Protein 4I4K (pdb70)

Organism: Streptomyces globisporus (NC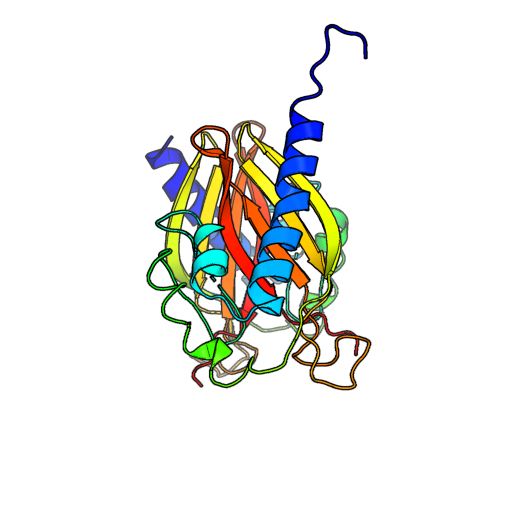BI:txid1908)

InterPro domains:
  IPR011944 Steroid delta5-4-isomerase [TIGR02246] (16-138)
  IPR027843 Domain of unknown f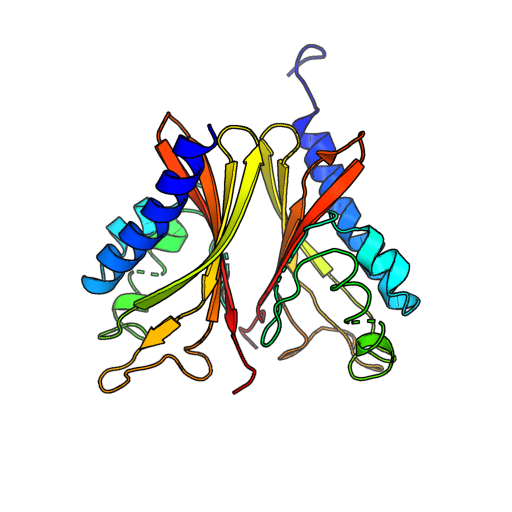unction DUF4440 [PF14534] (19-129)
  IPR032710 NTF2-like domain superfamily [SSF54427] (12-137)

Radius of gyration: 18.42 Å; Cα contacts (8 Å, |Δi|>4): 586; chains: 2; bounding box: 57×50×39 Å

Foldseek 3Di:
DDPPDDPVFVVVQVQLQCLVVQCQVCLVVVPLLSNLVLADQQAWEEVVDIFGGSVRSSVCSVCCVPVQPQKGWDKDWDDKDDPDVFWIKTKIWAFIDHPPDDGQDDSRTWIKMFIWGDDPNHIGGRYIYIDHPDPD/DVVVQVVQVVVLVVQCQVCLVVLHLLSNLVLADQQAWEEVVDIAGGSVRSSVVSVCCVPVSPQKGWDKDWDDKDDPDVFKIKTKIWFFIDHPPDDGQDDSRTWIKIFIWGQDPNHIGTRYIYIDHPDPD

CATH classification: 3.10.450.50

Sequence (265 aa):
STDSITSAPDAALAAVAALPARIVAAWADHHDADRFADVFAEDGTILPGLFRKGREENIRRTTHAAAFAGPYKGTRRVIGSPIDARLLGDGIALLITEGGIILAPGETEASGDGAVRASWLAVVEQDGQWRLAAYQNSPRRGNDAPDAALAAVAALPARIVAAWADHDADRFADVFAEDGTILPGLFRKGRENIRTHAAAFAGPYKGTRRVIGSPIDARLLGDGIALLITEGGILAPGETEASGDGAVRASWLAVEQDGQWRLAAYQNSPRGND

Structure (mmCIF, N/CA/C/O backbone):
data_4I4K
#
_entry.id   4I4K
#
_cell.length_a   72.715
_cell.length_b   86.901
_cell.length_c   55.265
_cell.angle_alpha   90.00
_cell.angle_beta   121.58
_cell.angle_gamma   90.00
#
_symmetry.space_group_name_H-M   'C 1 2 1'
#
loop_
_entity.id
_entity.type
_entity.pdbx_description
1 polymer 'uncharacterized protein SgcJ'
2 non-polymer 'CITRIC ACID'
3 non-polymer 'TETRAETHYLENE GLYCOL'
4 non-polymer GLYCEROL
5 non-polymer 'PHOSPHATE ION'
6 non-polymer 'PENTAETHYLENE GLYCOL'
7 water water
#
loop_
_atom_site.group_PDB
_atom_site.id
_atom_site.type_symbol
_atom_site.label_atom_id
_atom_site.label_alt_id
_atom_site.label_comp_id
_atom_site.label_asym_id
_atom_site.label_entity_id
_atom_site.label_seq_id
_atom_site.pdbx_PDB_ins_code
_atom_site.Cartn_x
_atom_site.Cartn_y
_atom_site.Cartn_z
_atom_site.occupancy
_atom_site.B_iso_or_equiv
_atom_site.auth_seq_id
_atom_site.auth_comp_id
_atom_site.auth_asym_id
_atom_site.auth_atom_id
_atom_site.pdbx_PDB_model_num
ATOM 1 N N . SER A 1 6 ? -12.685 82.502 13.193 1.00 51.78 3 SER A N 1
ATOM 2 C CA . SER A 1 6 ? -12.343 81.331 12.392 1.00 53.50 3 SER A CA 1
ATOM 3 C C . SER A 1 6 ? -13.456 80.287 12.370 1.00 56.27 3 SER A C 1
ATOM 4 O O . SER A 1 6 ? -14.045 79.962 13.397 1.00 70.06 3 SER A O 1
ATOM 7 N N . THR A 1 7 ? -13.742 79.771 11.184 1.00 48.15 4 THR A N 1
ATOM 8 C CA . THR A 1 7 ? -14.673 78.674 11.024 1.00 51.70 4 THR A CA 1
ATOM 9 C C . THR A 1 7 ? -14.066 77.704 10.031 1.00 37.52 4 THR A C 1
ATOM 10 O O . THR A 1 7 ? -12.890 77.826 9.674 1.00 32.98 4 THR A O 1
ATOM 14 N N . ASP A 1 8 ? -14.860 76.743 9.571 1.00 45.93 5 ASP A N 1
ATOM 15 C CA . ASP A 1 8 ? -14.354 75.799 8.584 1.00 55.34 5 ASP A CA 1
ATOM 16 C C . ASP A 1 8 ? -14.113 76.464 7.230 1.00 51.84 5 ASP A C 1
ATOM 17 O O . ASP A 1 8 ? -13.437 75.897 6.365 1.00 56.43 5 ASP A O 1
ATOM 22 N N . SER A 1 9 ? -14.634 77.675 7.050 1.00 36.76 6 SER A N 1
ATOM 23 C CA . SER A 1 9 ? -14.363 78.431 5.817 1.00 38.78 6 SER A CA 1
ATOM 24 C C . SER A 1 9 ? -13.068 79.257 5.811 1.00 40.47 6 SER A C 1
ATOM 25 O O . SER A 1 9 ? -12.787 79.917 4.822 1.00 51.57 6 SER A O 1
ATOM 28 N N . ILE A 1 10 ? -12.299 79.242 6.889 1.00 37.07 7 ILE A N 1
ATOM 29 C CA . ILE A 1 10 ? -11.023 79.953 6.921 1.00 44.34 7 ILE A CA 1
ATOM 30 C C . ILE A 1 10 ? -9.778 79.058 6.910 1.00 38.14 7 ILE A C 1
ATOM 31 O O . ILE A 1 10 ? -9.703 78.060 7.581 1.00 34.77 7 ILE A O 1
ATOM 36 N N . THR A 1 11 ? -8.821 79.425 6.081 1.00 31.42 8 THR A N 1
ATOM 37 C CA . THR A 1 11 ? -7.762 78.507 5.742 1.00 26.86 8 THR A CA 1
ATOM 38 C C . THR A 1 11 ? -6.809 78.264 6.881 1.00 27.87 8 THR A C 1
ATOM 39 O O . THR A 1 11 ? -6.565 79.141 7.707 1.00 30.22 8 THR A O 1
ATOM 43 N N . SER A 1 12 ? -6.290 77.043 6.922 1.00 26.29 9 SER A N 1
ATOM 44 C CA . SER A 1 12 ? -5.210 76.707 7.834 1.00 25.63 9 SER A CA 1
ATOM 45 C C . SER A 1 12 ? -3.904 76.522 7.071 1.00 24.89 9 SER A C 1
ATOM 46 O O . SER A 1 12 ? -2.920 76.047 7.642 1.00 26.78 9 SER A O 1
ATOM 49 N N . ALA A 1 13 ? -3.878 76.899 5.795 1.00 24.92 10 ALA A N 1
ATOM 50 C CA . ALA A 1 13 ? -2.673 76.697 4.975 1.00 24.40 10 ALA A CA 1
ATOM 51 C C . ALA A 1 13 ? -1.388 77.339 5.527 1.00 23.76 10 ALA A C 1
ATOM 52 O O . ALA A 1 13 ? -0.350 76.685 5.557 1.00 25.09 10 ALA A O 1
ATOM 54 N N . PRO A 1 14 ? -1.446 78.615 5.955 1.00 22.71 11 PRO A N 1
ATOM 55 C CA . PRO A 1 14 ? -0.229 79.197 6.529 1.00 25.34 11 PRO A CA 1
ATOM 56 C C . PRO A 1 14 ? 0.315 78.398 7.715 1.00 21.42 11 PRO A C 1
ATOM 57 O O . PRO A 1 14 ? 1.523 78.228 7.804 1.00 22.54 11 PRO A O 1
ATOM 61 N N . ASP A 1 15 ? -0.540 77.905 8.604 1.00 22.07 12 ASP A N 1
ATOM 62 C CA . ASP A 1 15 ? -0.031 77.143 9.742 1.00 23.77 12 ASP A CA 1
ATOM 63 C C . ASP A 1 15 ? 0.579 75.828 9.299 1.00 26.42 12 ASP A C 1
ATOM 64 O O . ASP A 1 15 ? 1.572 75.379 9.867 1.00 26.77 12 ASP A O 1
ATOM 69 N N . ALA A 1 16 ? -0.023 75.206 8.286 1.00 24.34 13 ALA A N 1
ATOM 70 C CA . ALA A 1 16 ? 0.501 73.949 7.765 1.00 25.38 13 ALA A CA 1
ATOM 71 C C . ALA A 1 16 ? 1.844 74.201 7.115 1.00 22.12 13 ALA A C 1
ATOM 72 O O . ALA A 1 16 ? 2.754 73.378 7.223 1.00 26.13 13 ALA A O 1
ATOM 74 N N . ALA A 1 17 ? 1.964 75.341 6.441 1.00 23.74 14 ALA A N 1
ATOM 75 C CA . ALA A 1 17 ? 3.239 75.719 5.835 1.00 23.83 14 ALA A CA 1
ATOM 76 C C . ALA A 1 17 ? 4.335 75.837 6.883 1.00 27.12 14 ALA A C 1
ATOM 77 O O . ALA A 1 17 ? 5.440 75.324 6.701 1.00 30.19 14 ALA A O 1
ATOM 79 N N . LEU A 1 18 ? 4.033 76.521 7.975 1.00 20.46 15 LEU A N 1
ATOM 80 C CA . LEU A 1 18 ? 5.048 76.743 8.997 1.00 21.40 15 LEU A CA 1
ATOM 81 C C . LEU A 1 18 ? 5.432 75.447 9.683 1.00 27.93 15 LEU A C 1
ATOM 82 O O . LEU A 1 18 ? 6.594 75.259 10.063 1.00 24.07 15 LEU A O 1
ATOM 87 N N . ALA A 1 19 ? 4.467 74.548 9.827 1.00 26.86 16 ALA A N 1
ATOM 88 C CA . ALA A 1 19 ? 4.770 73.228 10.363 1.00 30.83 16 ALA A CA 1
ATOM 89 C C . ALA A 1 19 ? 5.683 72.466 9.403 1.00 32.76 16 ALA A C 1
ATOM 90 O O . ALA A 1 19 ? 6.654 71.847 9.832 1.00 29.63 16 ALA A O 1
ATOM 92 N N . ALA A 1 20 ? 5.387 72.525 8.105 1.00 25.23 17 ALA A N 1
ATOM 93 C CA . ALA A 1 20 ? 6.208 71.826 7.123 1.00 28.08 17 ALA A CA 1
ATOM 94 C C . ALA A 1 20 ? 7.656 72.345 7.076 1.00 33.09 17 ALA A C 1
ATOM 95 O O . ALA A 1 20 ? 8.604 71.570 6.923 1.00 28.87 17 ALA A O 1
ATOM 97 N N . VAL A 1 21 ? 7.837 73.653 7.192 1.00 23.75 18 VAL A N 1
ATOM 98 C CA . VAL A 1 21 ? 9.188 74.204 7.197 1.00 24.56 18 VAL A CA 1
ATOM 99 C C . VAL A 1 21 ? 9.909 73.835 8.495 1.00 24.82 18 VAL A C 1
ATOM 100 O O . VAL A 1 21 ? 11.119 73.568 8.492 1.00 24.04 18 VAL A O 1
ATOM 104 N N . ALA A 1 22 ? 9.164 73.803 9.601 1.00 21.20 19 ALA A N 1
ATOM 105 C CA . ALA A 1 22 ? 9.752 73.489 10.909 1.00 21.19 19 ALA A CA 1
ATOM 106 C C . ALA A 1 22 ? 10.232 72.045 10.967 1.00 25.17 19 ALA A C 1
ATOM 107 O O . ALA A 1 22 ? 11.019 71.667 11.838 1.00 26.51 19 ALA A O 1
ATOM 109 N N . ALA A 1 23 ? 9.790 71.247 10.008 1.00 28.02 20 ALA A N 1
ATOM 110 C CA . ALA A 1 23 ? 10.175 69.846 9.941 1.00 33.42 20 ALA A CA 1
ATOM 111 C C . ALA A 1 23 ? 11.447 69.626 9.119 1.00 31.76 20 ALA A C 1
ATOM 112 O O . ALA A 1 23 ? 12.035 68.543 9.162 1.00 28.17 20 ALA A O 1
ATOM 114 N N . LEU A 1 24 ? 11.859 70.638 8.355 1.00 27.43 21 LEU A N 1
ATOM 115 C CA . LEU A 1 24 ? 13.089 70.530 7.567 1.00 27.04 21 LEU A CA 1
ATOM 116 C C . LEU A 1 24 ? 14.348 70.322 8.415 1.00 27.40 21 LEU A C 1
ATOM 117 O O . LEU A 1 24 ? 15.206 69.532 8.041 1.00 24.16 21 LEU A O 1
ATOM 122 N N . PRO A 1 25 ? 14.472 71.034 9.552 1.00 22.07 22 PRO A N 1
ATOM 123 C CA . PRO A 1 25 ? 15.690 70.786 10.324 1.00 19.23 22 PRO A CA 1
ATOM 124 C C . PRO A 1 25 ? 15.860 69.325 10.743 1.00 23.71 22 PRO A C 1
ATOM 125 O O . PRO A 1 25 ? 16.998 68.872 10.809 1.00 18.01 22 PRO A O 1
ATOM 129 N N . ALA A 1 26 ? 14.773 68.597 11.003 1.00 23.01 23 ALA A N 1
ATOM 130 C CA . ALA A 1 26 ? 14.923 67.204 11.424 1.00 22.84 23 ALA A CA 1
ATOM 131 C C . ALA A 1 26 ? 15.530 66.356 10.298 1.00 19.22 23 ALA A C 1
ATOM 132 O O . ALA A 1 26 ? 16.238 65.387 10.560 1.00 23.27 23 ALA A O 1
ATOM 134 N N . ARG A 1 27 ? 15.250 66.713 9.047 1.00 17.80 24 ARG A N 1
ATOM 135 C CA . ARG A 1 27 ? 15.848 66.003 7.916 1.00 17.75 24 ARG A CA 1
ATOM 136 C C . ARG A 1 27 ? 17.361 66.206 7.884 1.00 20.12 24 ARG A C 1
ATOM 137 O O . ARG A 1 27 ? 18.127 65.276 7.595 1.00 20.90 24 ARG A O 1
ATOM 145 N N . ILE A 1 28 ? 17.783 67.423 8.193 1.00 17.81 25 ILE A N 1
ATOM 146 C CA . ILE A 1 28 ? 19.205 67.755 8.255 1.00 14.27 25 ILE A CA 1
ATOM 147 C C . ILE A 1 28 ? 19.857 67.072 9.461 1.00 18.21 25 ILE A C 1
ATOM 148 O O . ILE A 1 28 ? 20.962 66.556 9.352 1.00 17.07 25 ILE A O 1
ATOM 153 N N . VAL A 1 29 ? 19.164 67.051 10.608 1.00 15.79 26 VAL A N 1
ATOM 154 C CA . VAL A 1 29 ? 19.719 66.419 11.802 1.00 15.11 26 VAL A CA 1
ATOM 155 C C . VAL A 1 29 ? 19.964 64.937 11.545 1.00 15.96 26 VAL A C 1
ATOM 156 O O . VAL A 1 29 ? 21.025 64.395 11.889 1.00 18.71 26 VAL A O 1
ATOM 160 N N . ALA A 1 30 ? 18.990 64.297 10.910 1.00 17.17 27 ALA A N 1
ATOM 161 C CA . ALA A 1 30 ? 19.094 62.864 10.611 1.00 18.51 27 ALA A CA 1
ATOM 162 C C . ALA A 1 30 ? 20.193 62.575 9.592 1.00 20.47 27 ALA A C 1
ATOM 163 O O . ALA A 1 30 ? 20.932 61.595 9.724 1.00 22.12 27 ALA A O 1
ATOM 165 N N . ALA A 1 31 ? 20.313 63.422 8.571 1.00 19.38 28 ALA A N 1
ATOM 166 C CA . ALA A 1 31 ? 21.366 63.238 7.584 1.00 16.12 28 ALA A CA 1
ATOM 167 C C . ALA A 1 31 ? 22.719 63.382 8.268 1.00 17.16 28 ALA A C 1
ATOM 168 O O . ALA A 1 31 ? 23.666 62.652 7.993 1.00 16.32 28 ALA A O 1
ATOM 170 N N . TRP A 1 32 ? 22.819 64.373 9.143 1.00 13.93 29 TRP A N 1
ATOM 171 C CA . TRP A 1 32 ? 24.073 64.641 9.817 1.00 14.21 29 TRP A CA 1
ATOM 172 C C . TRP A 1 32 ? 24.488 63.518 10.761 1.00 13.65 29 TRP A C 1
ATOM 173 O O . TRP A 1 32 ? 25.678 63.207 10.867 1.00 19.23 29 TRP A O 1
ATOM 184 N N . ALA A 1 33 ? 23.519 62.964 11.469 1.00 18.91 30 ALA A N 1
ATOM 185 C CA . ALA A 1 33 ? 23.775 61.857 12.390 1.00 21.02 30 ALA A CA 1
ATOM 186 C C . ALA A 1 33 ? 24.401 60.698 11.644 1.00 28.28 30 ALA A C 1
ATOM 187 O O . ALA A 1 33 ? 25.226 59.968 12.193 1.00 29.35 30 ALA A O 1
ATOM 189 N N . ASP A 1 34 ? 24.006 60.540 10.382 1.00 19.48 31 ASP A N 1
ATOM 190 C CA . ASP A 1 34 ? 24.553 59.486 9.515 1.00 18.47 31 ASP A CA 1
ATOM 191 C C . ASP A 1 34 ? 25.664 59.963 8.580 1.00 19.90 31 ASP A C 1
ATOM 192 O O . ASP A 1 34 ? 26.066 59.218 7.681 1.00 20.01 31 ASP A O 1
ATOM 197 N N A HIS A 1 35 ? 26.211 61.153 8.800 0.62 17.09 32 HIS A N 1
ATOM 198 N N B HIS A 1 35 ? 26.050 61.220 8.797 0.38 16.79 32 HIS A N 1
ATOM 199 C CA A HIS A 1 35 ? 27.236 61.727 7.908 0.62 18.33 32 HIS A CA 1
ATOM 200 C CA B HIS A 1 35 ? 27.017 61.980 8.009 0.38 18.33 32 HIS A CA 1
ATOM 201 C C A HIS A 1 35 ? 26.903 61.557 6.428 0.62 18.81 32 HIS A C 1
ATOM 202 C C B HIS A 1 35 ? 26.902 61.716 6.513 0.38 17.93 32 HIS A C 1
ATOM 203 O O A HIS A 1 35 ? 27.752 61.166 5.626 0.62 22.87 32 HIS A O 1
ATOM 204 O O B HIS A 1 35 ? 27.872 61.446 5.808 0.38 18.54 32 HIS A O 1
ATOM 217 N N . ASP A 1 36 ? 25.653 61.849 6.072 1.00 16.40 33 ASP A N 1
ATOM 218 C CA . ASP A 1 36 ? 25.179 61.554 4.736 1.00 18.30 33 ASP A CA 1
ATOM 219 C C . ASP A 1 36 ? 25.045 62.859 3.953 1.00 16.46 33 ASP A C 1
ATOM 220 O O . ASP A 1 36 ? 24.041 63.563 4.058 1.00 17.55 33 ASP A O 1
ATOM 225 N N . ALA A 1 37 ? 26.039 63.166 3.132 1.00 16.34 34 ALA A N 1
ATOM 226 C CA . ALA A 1 37 ? 26.025 64.440 2.426 1.00 15.83 34 ALA A CA 1
ATOM 227 C C . ALA A 1 37 ? 24.932 64.453 1.377 1.00 13.15 34 ALA A C 1
ATOM 228 O O . ALA A 1 37 ? 24.497 65.512 0.960 1.00 13.62 34 ALA A O 1
ATOM 230 N N . ASP A 1 38 ? 24.558 63.280 0.880 1.00 14.73 35 ASP A N 1
ATOM 231 C CA . ASP A 1 38 ? 23.530 63.235 -0.151 1.00 17.44 35 ASP A CA 1
ATOM 232 C C . ASP A 1 38 ? 22.144 63.601 0.375 1.00 16.80 35 ASP A C 1
ATOM 233 O O . ASP A 1 38 ? 21.437 64.425 -0.227 1.00 17.89 35 ASP A O 1
ATOM 238 N N . ARG A 1 39 ? 21.742 62.972 1.473 1.00 16.45 36 ARG A N 1
ATOM 239 C CA . ARG A 1 39 ? 20.488 63.322 2.116 1.00 20.50 36 ARG A CA 1
ATOM 240 C C . ARG A 1 39 ? 20.490 64.754 2.612 1.00 17.28 36 ARG A C 1
ATOM 241 O O . ARG A 1 39 ? 19.456 65.406 2.623 1.00 16.83 36 ARG A O 1
ATOM 249 N N . PHE A 1 40 ? 21.659 65.232 3.020 1.00 12.48 37 PHE A N 1
ATOM 250 C CA . PHE A 1 40 ? 21.799 66.616 3.443 1.00 11.32 37 PHE A CA 1
ATOM 251 C C . PHE A 1 40 ? 21.484 67.532 2.253 1.00 13.58 37 PHE A C 1
ATOM 252 O O . PHE A 1 40 ? 20.655 68.455 2.350 1.00 14.51 37 PHE A O 1
ATOM 260 N N . ALA A 1 41 ? 22.117 67.268 1.117 1.00 11.79 38 ALA A N 1
ATOM 261 C CA . ALA A 1 41 ? 21.976 68.188 -0.016 1.00 12.05 38 ALA A CA 1
ATOM 262 C C . ALA A 1 41 ? 20.577 68.118 -0.611 1.00 17.12 38 ALA A C 1
ATOM 263 O O . ALA A 1 41 ? 20.074 69.090 -1.179 1.00 16.12 38 ALA A O 1
ATOM 265 N N . ASP A 1 42 ? 19.944 66.958 -0.491 1.00 15.38 39 ASP A N 1
ATOM 266 C CA . ASP A 1 42 ? 18.602 66.780 -1.049 1.00 18.37 39 ASP A CA 1
ATOM 267 C C . ASP A 1 42 ? 17.543 67.697 -0.415 1.00 16.01 39 ASP A C 1
ATOM 268 O O . ASP A 1 42 ? 16.457 67.889 -0.991 1.00 18.06 39 ASP A O 1
ATOM 273 N N . VAL A 1 43 ? 17.848 68.272 0.738 1.00 13.98 40 VAL A N 1
ATOM 274 C CA . VAL A 1 43 ? 16.925 69.194 1.399 1.00 15.00 40 VAL A CA 1
ATOM 275 C C . VAL A 1 43 ? 16.918 70.534 0.645 1.00 15.87 40 VAL A C 1
ATOM 276 O O . VAL A 1 43 ? 15.956 71.296 0.702 1.00 17.38 40 VAL A O 1
ATOM 280 N N . PHE A 1 44 ? 17.987 70.796 -0.094 1.00 12.81 41 PHE A N 1
ATOM 281 C CA . PHE A 1 44 ? 18.131 72.063 -0.819 1.00 13.38 41 PHE A CA 1
ATOM 282 C C . PHE A 1 44 ? 17.507 72.086 -2.216 1.00 16.51 41 PHE A C 1
ATOM 283 O O . PHE A 1 44 ? 17.471 71.084 -2.924 1.00 15.73 41 PHE A O 1
ATOM 291 N N . ALA A 1 45 ? 17.063 73.275 -2.615 1.00 15.03 42 ALA A N 1
ATOM 292 C CA . ALA A 1 45 ? 16.687 73.552 -4.008 1.00 14.51 42 ALA A CA 1
ATOM 293 C C . ALA A 1 45 ? 17.898 73.390 -4.894 1.00 13.76 42 ALA A C 1
ATOM 294 O O . ALA A 1 45 ? 19.031 73.484 -4.424 1.00 14.70 42 ALA A O 1
ATOM 296 N N . GLU A 1 46 ? 17.669 73.207 -6.197 1.00 14.17 43 GLU A N 1
ATOM 297 C CA . GLU A 1 46 ? 18.775 72.949 -7.106 1.00 14.56 43 GLU A CA 1
ATOM 298 C C . GLU A 1 46 ? 19.801 74.075 -7.140 1.00 15.84 43 GLU A C 1
ATOM 299 O O . GLU A 1 46 ? 21.002 73.820 -7.290 1.00 16.05 43 GLU A O 1
ATOM 305 N N . ASP A 1 47 ? 19.328 75.313 -7.017 1.00 16.25 44 ASP A N 1
ATOM 306 C CA . ASP A 1 47 ? 20.212 76.481 -6.944 1.00 13.60 44 ASP A CA 1
ATOM 307 C C . ASP A 1 47 ? 20.259 77.121 -5.565 1.00 13.48 44 ASP A C 1
ATOM 308 O O . ASP A 1 47 ? 20.536 78.317 -5.428 1.00 14.30 44 ASP A O 1
ATOM 313 N N . GLY A 1 48 ? 20.007 76.320 -4.536 1.00 12.75 45 GLY A N 1
ATOM 314 C CA . GLY A 1 48 ? 20.010 76.819 -3.167 1.00 10.83 45 GLY A CA 1
ATOM 315 C C . GLY A 1 48 ? 21.391 77.228 -2.681 1.00 11.75 45 GLY A C 1
ATOM 316 O O . GLY A 1 48 ? 22.405 76.799 -3.239 1.00 12.59 45 GLY A O 1
ATOM 317 N N . THR A 1 49 ? 21.426 78.073 -1.657 1.00 9.30 46 THR A N 1
ATOM 318 C CA . THR A 1 49 ? 22.705 78.568 -1.124 1.00 8.89 46 THR A CA 1
ATOM 319 C C . THR A 1 49 ? 22.888 78.154 0.337 1.00 10.44 46 THR A C 1
ATOM 320 O O . THR A 1 49 ? 21.929 77.992 1.080 1.00 11.47 46 THR A O 1
ATOM 332 N N . ILE A 1 51 ? 25.368 79.576 3.466 1.00 7.67 48 ILE A N 1
ATOM 333 C CA . ILE A 1 51 ? 26.345 80.545 3.943 1.00 7.55 48 ILE A CA 1
ATOM 334 C C . ILE A 1 51 ? 26.669 80.251 5.402 1.00 8.10 48 ILE A C 1
ATOM 335 O O . ILE A 1 51 ? 25.764 80.199 6.239 1.00 7.76 48 ILE A O 1
ATOM 340 N N . LEU A 1 52 ? 27.956 80.072 5.692 1.00 8.08 49 LEU A N 1
ATOM 341 C CA . LEU A 1 52 ? 28.437 79.869 7.056 1.00 11.86 49 LEU A CA 1
ATOM 342 C C . LEU A 1 52 ? 29.559 80.858 7.271 1.00 10.35 49 LEU A C 1
ATOM 343 O O . LEU A 1 52 ? 30.084 81.424 6.303 1.00 10.62 49 LEU A O 1
ATOM 348 N N . PRO A 1 53 ? 29.956 81.092 8.534 1.00 11.17 50 PRO A N 1
ATOM 349 C CA . PRO A 1 53 ? 31.217 81.821 8.640 1.00 10.20 50 PRO A CA 1
ATOM 350 C C . PRO A 1 53 ? 32.293 81.136 7.822 1.00 13.44 50 PRO A C 1
ATOM 351 O O . PRO A 1 53 ? 32.541 79.933 7.937 1.00 12.03 50 PRO A O 1
ATOM 355 N N . GLY A 1 54 ? 32.872 81.904 6.923 1.00 11.43 51 GLY A N 1
ATOM 356 C CA . GLY A 1 54 ? 33.961 81.384 6.133 1.00 11.41 51 GLY A CA 1
ATOM 357 C C . GLY A 1 54 ? 33.537 80.511 4.971 1.00 14.39 51 GLY A C 1
ATOM 358 O O . GLY A 1 54 ? 34.390 79.829 4.408 1.00 15.35 51 GLY A O 1
ATOM 359 N N . LEU A 1 55 ? 32.259 80.541 4.579 1.00 10.68 52 LEU A N 1
ATOM 360 C CA . LEU A 1 55 ? 31.803 79.655 3.503 1.00 12.47 52 LEU A CA 1
ATOM 361 C C . LEU A 1 55 ? 30.609 80.192 2.740 1.00 11.02 52 LEU A C 1
ATOM 362 O O . LEU A 1 55 ? 29.655 80.671 3.331 1.00 10.55 52 LEU A O 1
ATOM 367 N N . PHE A 1 56 ? 30.704 80.133 1.409 1.00 9.97 53 PHE A N 1
ATOM 368 C CA . PHE A 1 56 ? 29.542 80.313 0.549 1.00 9.11 53 PHE A CA 1
ATOM 369 C C . PHE A 1 56 ? 29.534 79.193 -0.505 1.00 9.40 53 PHE A C 1
ATOM 370 O O . PHE A 1 56 ? 30.493 79.033 -1.234 1.00 10.74 53 PHE A O 1
ATOM 378 N N . ARG A 1 57 ? 28.440 78.427 -0.565 1.00 9.08 54 ARG A N 1
ATOM 379 C CA . ARG A 1 57 ? 28.264 77.423 -1.603 1.00 9.52 54 ARG A CA 1
ATOM 380 C C . ARG A 1 57 ? 26.911 77.669 -2.243 1.00 10.51 54 ARG A C 1
ATOM 381 O O . ARG A 1 57 ? 25.932 77.938 -1.543 1.00 11.85 54 ARG A O 1
ATOM 389 N N . LYS A 1 58 ? 26.873 77.611 -3.576 1.00 11.67 55 LYS A N 1
ATOM 390 C CA . LYS A 1 58 ? 25.621 77.724 -4.302 1.00 12.93 55 LYS A CA 1
ATOM 391 C C . LYS A 1 58 ? 25.421 76.530 -5.212 1.00 11.34 55 LYS A C 1
ATOM 392 O O . LYS A 1 58 ? 26.326 76.151 -5.959 1.00 14.02 55 LYS A O 1
ATOM 398 N N . GLY A 1 59 ? 24.215 75.961 -5.163 1.00 12.15 56 GLY A 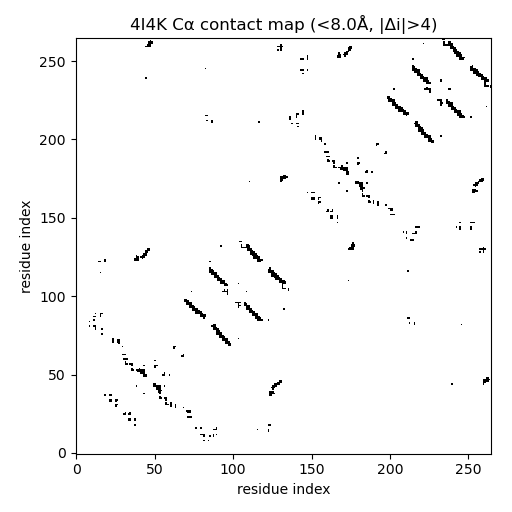N 1
ATOM 399 C CA . GLY A 1 59 ? 23.879 74.799 -5.972 1.00 14.44 56 GLY A CA 1
ATOM 400 C C . GLY A 1 59 ? 23.869 73.546 -5.126 1.00 15.51 56 GLY A C 1
ATOM 401 O O . GLY A 1 59 ? 24.796 73.314 -4.345 1.00 15.11 56 GLY A O 1
ATOM 402 N N . ARG A 1 60 ? 22.817 72.745 -5.279 1.00 17.01 57 ARG A N 1
ATOM 403 C CA . ARG A 1 60 ? 22.690 71.490 -4.541 1.00 17.54 57 ARG A CA 1
ATOM 404 C C . ARG A 1 60 ? 23.929 70.591 -4.679 1.00 14.41 57 ARG A C 1
ATOM 405 O O . ARG A 1 60 ? 24.426 70.071 -3.685 1.00 17.41 57 ARG A O 1
ATOM 413 N N A GLU A 1 61 ? 24.434 70.414 -5.903 0.41 18.07 58 GLU A N 1
ATOM 414 N N B GLU A 1 61 ? 24.449 70.446 -5.895 0.59 18.06 58 GLU A N 1
ATOM 415 C CA A GLU A 1 61 ? 25.613 69.563 -6.112 0.41 19.25 58 GLU A CA 1
ATOM 416 C CA B GLU A 1 61 ? 25.593 69.563 -6.094 0.59 18.21 58 GLU A CA 1
ATOM 417 C C A GLU A 1 61 ? 26.843 70.119 -5.406 0.41 18.56 58 GLU A C 1
ATOM 418 C C B GLU A 1 61 ? 26.876 70.112 -5.475 0.59 18.53 58 GLU A C 1
ATOM 419 O O A GLU A 1 61 ? 27.599 69.367 -4.794 0.41 17.92 58 GLU A O 1
ATOM 420 O O B GLU A 1 61 ? 27.694 69.347 -4.980 0.59 17.59 58 GLU A O 1
ATOM 431 N N . ASN A 1 62 ? 27.042 71.434 -5.482 1.00 17.59 59 ASN A N 1
ATOM 432 C CA . ASN A 1 62 ? 28.169 72.057 -4.783 1.00 14.50 59 ASN A CA 1
ATOM 433 C C . ASN A 1 62 ? 28.057 71.917 -3.256 1.00 14.44 59 ASN A C 1
ATOM 434 O O . ASN A 1 62 ? 29.060 71.751 -2.537 1.00 16.36 59 ASN A O 1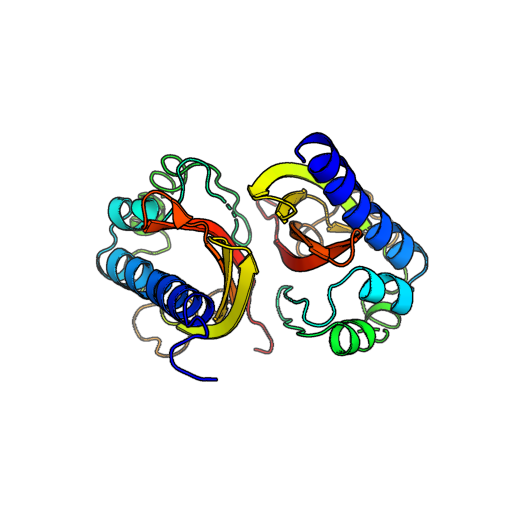
ATOM 439 N N . ILE A 1 63 ? 26.831 71.958 -2.748 1.00 11.37 60 ILE A N 1
ATOM 440 C CA . ILE A 1 63 ? 26.637 71.768 -1.312 1.00 13.22 60 ILE A CA 1
ATOM 441 C C . ILE A 1 63 ? 26.940 70.318 -0.961 1.00 12.88 60 ILE A C 1
ATOM 442 O O . ILE A 1 63 ? 27.577 70.035 0.067 1.00 12.20 60 ILE A O 1
ATOM 447 N N A ARG A 1 64 ? 26.512 69.418 -1.845 0.51 12.80 61 ARG A N 1
ATOM 448 N N B ARG A 1 64 ? 26.475 69.395 -1.800 0.49 13.01 61 ARG A N 1
ATOM 449 C CA A ARG A 1 64 ? 26.774 67.989 -1.700 0.51 14.96 61 ARG A CA 1
ATOM 450 C CA B ARG A 1 64 ? 26.666 67.965 -1.549 0.49 13.43 61 ARG A CA 1
ATOM 451 C C A ARG A 1 64 ? 28.275 67.729 -1.570 0.51 14.86 61 ARG A C 1
ATOM 452 C C B ARG A 1 64 ? 28.149 67.636 -1.524 0.49 16.37 61 ARG A C 1
ATOM 453 O O A ARG A 1 64 ? 28.734 67.160 -0.573 0.51 13.34 61 ARG A O 1
ATOM 454 O O B ARG A 1 64 ? 28.632 66.860 -0.694 0.49 15.01 61 ARG A O 1
ATOM 469 N N A THR A 1 65 ? 29.042 68.163 -2.563 0.51 18.82 62 THR A N 1
ATOM 470 N N B THR A 1 65 ? 28.863 68.237 -2.457 0.49 12.70 62 THR A N 1
ATOM 471 C CA A THR A 1 65 ? 30.479 67.902 -2.529 0.51 17.32 62 THR A CA 1
ATOM 472 C CA B THR A 1 65 ? 30.286 67.999 -2.590 0.49 16.23 62 THR A CA 1
ATOM 473 C C A THR A 1 65 ? 31.146 68.547 -1.330 0.51 16.50 62 THR A C 1
ATOM 474 C C B THR A 1 65 ? 31.051 68.535 -1.380 0.49 15.67 62 THR A C 1
ATOM 475 O O A THR A 1 65 ? 32.059 67.958 -0.740 0.51 13.90 62 THR A O 1
ATOM 476 O O B THR A 1 65 ? 31.926 67.857 -0.834 0.49 14.54 62 THR A O 1
ATOM 483 N N . HIS A 1 66 ? 30.692 69.742 -0.949 1.00 11.55 63 HIS A N 1
ATOM 484 C CA . HIS A 1 66 ? 31.273 70.360 0.227 1.00 12.68 63 HIS A CA 1
ATOM 485 C C . HIS A 1 66 ? 31.022 69.532 1.472 1.00 14.03 63 HIS A C 1
ATOM 486 O O . HIS A 1 66 ? 31.930 69.290 2.253 1.00 12.49 63 HIS A O 1
ATOM 501 N N . ALA A 1 68 ? 30.274 66.362 1.701 1.00 14.76 65 ALA A N 1
ATOM 502 C CA . ALA A 1 68 ? 30.973 65.075 1.651 1.00 13.43 65 ALA A CA 1
ATOM 503 C C . ALA A 1 68 ? 32.383 65.238 2.253 1.00 17.47 65 ALA A C 1
ATOM 504 O O . ALA A 1 68 ? 32.819 64.444 3.086 1.00 18.02 65 ALA A O 1
ATOM 506 N N . ALA A 1 69 ? 33.076 66.294 1.855 1.00 15.84 66 ALA A N 1
ATOM 507 C CA . ALA A 1 69 ? 34.407 66.555 2.392 1.00 14.37 66 ALA A CA 1
ATOM 508 C C . ALA A 1 69 ? 34.338 66.924 3.873 1.00 15.26 66 ALA A C 1
ATOM 509 O O . ALA A 1 69 ? 35.205 66.539 4.654 1.00 17.66 66 ALA A O 1
ATOM 511 N N . ALA A 1 70 ? 33.308 67.680 4.254 1.00 14.14 67 ALA A N 1
ATOM 512 C CA . ALA A 1 70 ? 33.237 68.235 5.597 1.00 15.64 67 ALA A CA 1
ATOM 513 C C . ALA A 1 70 ? 32.946 67.133 6.606 1.00 16.11 67 ALA A C 1
ATOM 514 O O . ALA A 1 70 ? 33.504 67.115 7.709 1.00 16.40 67 ALA A O 1
ATOM 516 N N . PHE A 1 71 ? 32.099 66.182 6.212 1.00 19.28 68 PHE A N 1
ATOM 517 C CA . PHE A 1 71 ? 31.803 65.030 7.065 1.00 15.33 68 PHE A CA 1
ATOM 518 C C . PHE A 1 71 ? 33.013 64.108 7.269 1.00 20.19 68 PHE A C 1
ATOM 519 O O . PHE A 1 71 ? 33.132 63.438 8.290 1.00 22.60 68 PHE A O 1
ATOM 527 N N . ALA A 1 72 ? 33.917 64.077 6.295 1.00 16.61 69 ALA A N 1
ATOM 528 C CA . ALA A 1 72 ? 35.124 63.271 6.388 1.00 21.99 69 ALA A CA 1
ATOM 529 C C . ALA A 1 72 ? 36.172 63.970 7.246 1.00 26.49 69 ALA A C 1
ATOM 530 O O . ALA A 1 72 ? 37.067 63.337 7.784 1.00 27.59 69 ALA A O 1
ATOM 532 N N . GLY A 1 73 ? 36.057 65.280 7.376 1.00 22.39 70 GLY A N 1
ATOM 533 C CA . GLY A 1 73 ? 37.052 66.044 8.102 1.00 26.65 70 GLY A CA 1
ATOM 534 C C . GLY A 1 73 ? 36.505 66.680 9.369 1.00 21.56 70 GLY A C 1
ATOM 535 O O . GLY A 1 73 ? 36.240 65.983 10.344 1.00 26.61 70 GLY A O 1
ATOM 536 N N . PRO A 1 74 ? 36.324 68.009 9.348 1.00 24.25 71 PRO A N 1
ATOM 537 C CA . PRO A 1 74 ? 35.967 68.845 10.495 1.00 26.09 71 PRO A CA 1
ATOM 538 C C . PRO A 1 74 ? 34.680 68.424 11.222 1.00 27.44 71 PRO A C 1
ATOM 539 O O . PRO A 1 74 ? 34.601 68.618 12.431 1.00 27.35 71 PRO A O 1
ATOM 543 N N . TYR A 1 75 ? 33.697 67.866 10.517 1.00 20.49 72 TYR A N 1
ATOM 544 C CA . TYR A 1 75 ? 32.434 67.512 11.161 1.00 15.33 72 TYR A CA 1
ATOM 545 C C . TYR A 1 75 ? 32.367 66.043 11.523 1.00 19.78 72 TYR A C 1
ATOM 546 O O . TYR A 1 75 ? 31.328 65.565 11.983 1.00 20.85 72 TYR A O 1
ATOM 555 N N . LYS A 1 76 ? 33.464 65.324 11.297 1.00 18.29 73 LYS A N 1
ATOM 556 C CA . LYS A 1 76 ? 33.471 63.906 11.605 1.00 17.28 73 LYS A CA 1
ATOM 557 C C . LYS A 1 76 ? 33.132 63.690 13.088 1.00 18.54 73 LYS A C 1
ATOM 558 O O . LYS A 1 76 ? 33.704 64.340 13.965 1.00 20.16 73 LYS A O 1
ATOM 564 N N . GLY A 1 77 ? 32.163 62.818 13.352 1.00 18.06 74 GLY A N 1
ATOM 565 C CA . GLY A 1 77 ? 31.832 62.424 14.712 1.00 23.55 74 GLY A CA 1
ATOM 566 C C . GLY A 1 77 ? 30.985 63.431 15.479 1.00 21.66 74 GLY A C 1
ATOM 567 O O . GLY A 1 77 ? 30.732 63.257 16.677 1.00 23.35 74 GLY A O 1
ATOM 568 N N . THR A 1 78 ? 30.531 64.475 14.798 1.00 15.21 75 THR A N 1
ATOM 569 C CA . THR A 1 78 ? 29.718 65.496 15.457 1.00 13.83 75 THR A CA 1
ATOM 570 C C . THR A 1 78 ? 28.227 65.242 15.276 1.00 16.78 75 THR A C 1
ATOM 571 O O . THR A 1 78 ? 27.815 64.421 14.443 1.00 17.22 75 THR A O 1
ATOM 575 N N A ARG A 1 79 ? 27.413 65.950 16.053 0.47 12.84 76 ARG A N 1
ATOM 576 N N B ARG A 1 79 ? 27.417 65.943 16.065 0.53 12.58 76 ARG A N 1
ATOM 577 C CA A ARG A 1 79 ? 25.960 65.891 15.885 0.47 13.14 76 ARG A CA 1
ATOM 578 C CA B ARG A 1 79 ? 25.961 65.895 15.908 0.53 12.68 76 ARG A CA 1
ATOM 579 C C A ARG A 1 79 ? 25.370 67.294 15.948 0.47 16.95 76 ARG A C 1
ATOM 580 C C B ARG A 1 79 ? 25.369 67.298 15.953 0.53 17.01 76 ARG A C 1
ATOM 581 O O A ARG A 1 79 ? 26.024 68.223 16.421 0.47 18.88 76 ARG A O 1
ATOM 582 O O B ARG A 1 79 ? 26.024 68.233 16.416 0.53 19.10 76 ARG A O 1
ATOM 597 N N . VAL A 1 80 ? 24.139 67.429 15.462 1.00 16.33 77 VAL A N 1
ATOM 598 C CA . VAL A 1 80 ? 23.456 68.726 15.364 1.00 18.61 77 VAL A CA 1
ATOM 599 C C . VAL A 1 80 ? 22.337 68.776 16.369 1.00 11.76 77 VAL A C 1
ATOM 600 O O . VAL A 1 80 ? 21.626 67.783 16.570 1.00 17.17 77 VAL A O 1
ATOM 604 N N . ILE A 1 81 ? 22.159 69.938 17.012 1.00 10.95 78 ILE A N 1
ATOM 605 C CA . ILE A 1 81 ? 20.999 70.172 17.882 1.00 10.50 78 ILE A CA 1
ATOM 606 C C . ILE A 1 81 ? 20.366 71.501 17.481 1.00 11.52 78 ILE A C 1
ATOM 607 O O . ILE A 1 81 ? 20.982 72.347 16.826 1.00 10.60 78 ILE A O 1
ATOM 612 N N . GLY A 1 82 ? 19.101 71.704 17.837 1.00 12.23 79 GLY A N 1
ATOM 613 C CA . GLY A 1 82 ? 18.502 72.975 17.500 1.00 11.94 79 GLY A CA 1
ATOM 614 C C . GLY A 1 82 ? 17.043 73.012 17.900 1.00 13.67 79 GLY A C 1
ATOM 615 O O . GLY A 1 82 ? 16.435 71.973 18.149 1.00 14.38 79 GLY A O 1
ATOM 616 N N . SER A 1 83 ? 16.520 74.226 18.023 1.00 10.77 80 SER A N 1
ATOM 617 C CA . SER A 1 83 ? 15.140 74.474 18.422 1.00 11.56 80 SER A CA 1
ATOM 618 C C . SER A 1 83 ? 14.744 75.743 17.683 1.00 11.19 80 SER A C 1
ATOM 619 O O . SER A 1 83 ? 15.563 76.632 17.502 1.00 13.46 80 SER A O 1
ATOM 622 N N . PRO A 1 84 ? 13.473 75.839 17.256 1.00 12.37 81 PRO A N 1
ATOM 623 C CA . PRO A 1 84 ? 13.013 77.026 16.535 1.00 12.08 81 PRO A CA 1
ATOM 624 C C . PRO A 1 84 ? 12.762 78.229 17.432 1.00 14.63 81 PRO A C 1
ATOM 625 O O . PRO A 1 84 ? 12.252 78.104 18.563 1.00 16.58 81 PRO A O 1
ATOM 629 N N . ILE A 1 85 ? 13.125 79.403 16.936 1.00 12.19 82 ILE A N 1
ATOM 630 C CA . ILE A 1 85 ? 12.842 80.645 17.644 1.00 12.12 82 ILE A CA 1
ATOM 631 C C . ILE A 1 85 ? 11.939 81.628 16.893 1.00 17.38 82 ILE A C 1
ATOM 632 O O . ILE A 1 85 ? 11.394 82.541 17.508 1.00 19.83 82 ILE A O 1
ATOM 637 N N . ASP A 1 86 ? 11.753 81.427 15.593 1.00 13.94 83 ASP A N 1
ATOM 638 C CA . ASP A 1 86 ? 10.833 82.291 14.839 1.00 17.46 83 ASP A CA 1
ATOM 639 C C . ASP A 1 86 ? 10.410 81.611 13.541 1.00 15.09 83 ASP A C 1
ATOM 640 O O . ASP A 1 86 ? 11.186 80.884 12.942 1.00 14.87 83 ASP A O 1
ATOM 645 N N . ALA A 1 87 ? 9.157 81.817 13.137 1.00 14.81 84 ALA A N 1
ATOM 646 C CA . ALA A 1 87 ? 8.723 81.315 11.8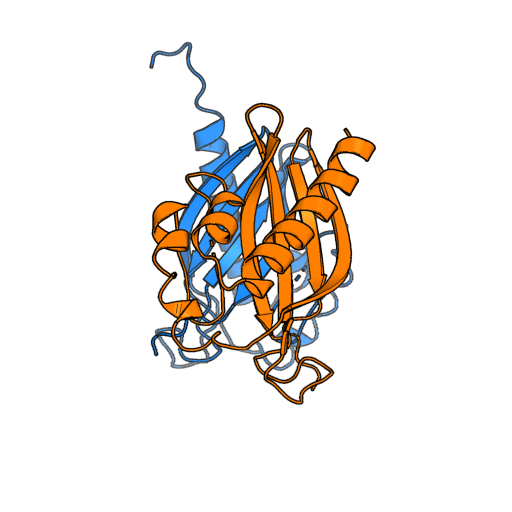39 1.00 17.33 84 ALA A CA 1
ATOM 647 C C . ALA A 1 87 ? 7.713 82.251 11.251 1.00 16.83 84 ALA A C 1
ATOM 648 O O . ALA A 1 87 ? 6.783 82.683 11.934 1.00 18.73 84 ALA A O 1
ATOM 650 N N . ARG A 1 88 ? 7.877 82.538 9.965 1.00 14.21 85 ARG A N 1
ATOM 651 C CA . ARG A 1 88 ? 6.985 83.436 9.248 1.00 14.69 85 ARG A CA 1
ATOM 652 C C . ARG A 1 88 ? 6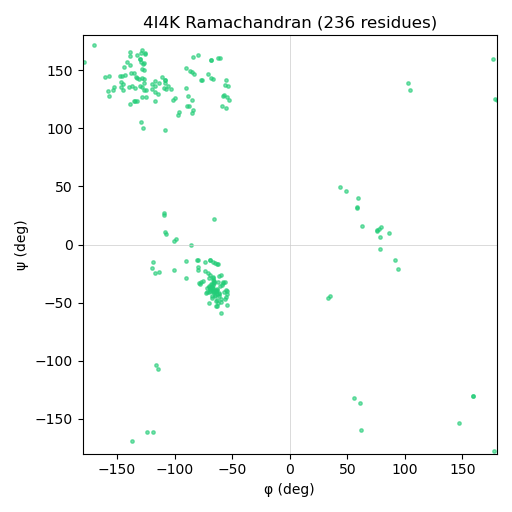.692 82.940 7.853 1.00 16.33 85 ARG A C 1
ATOM 653 O O . ARG A 1 88 ? 7.590 82.528 7.124 1.00 16.24 85 ARG A O 1
ATOM 661 N N . LEU A 1 89 ? 5.423 83.013 7.477 1.00 16.05 86 LEU A N 1
ATOM 662 C CA . LEU A 1 89 ? 5.054 82.741 6.098 1.00 21.03 86 LEU A CA 1
ATOM 663 C C . LEU A 1 89 ? 5.136 84.051 5.345 1.00 22.74 86 LEU A C 1
ATOM 664 O O . LEU A 1 89 ? 4.411 84.997 5.660 1.00 28.62 86 LEU A O 1
ATOM 669 N N . LEU A 1 90 ? 5.993 84.116 4.337 1.00 18.61 87 LEU A N 1
ATOM 670 C CA . LEU A 1 90 ? 6.139 85.363 3.585 1.00 18.38 87 LEU A CA 1
ATOM 671 C C . LEU A 1 90 ? 5.194 85.466 2.396 1.00 18.35 87 LEU A C 1
ATOM 672 O O . LEU A 1 90 ? 4.810 86.568 1.996 1.00 22.62 87 LEU A O 1
ATOM 677 N N . GLY A 1 91 ? 4.823 84.325 1.816 1.00 20.88 88 GLY A N 1
ATOM 678 C CA . GLY A 1 91 ? 3.874 84.307 0.718 1.00 23.67 88 GLY A CA 1
ATOM 679 C C . GLY A 1 91 ? 3.512 82.862 0.482 1.00 19.44 88 GLY A C 1
ATOM 680 O O . GLY A 1 91 ? 4.112 81.986 1.084 1.00 20.37 88 GLY A O 1
ATOM 681 N N . ASP A 1 92 ? 2.526 82.599 -0.373 1.00 20.85 89 ASP A N 1
ATOM 682 C CA . ASP A 1 92 ? 2.193 81.216 -0.673 1.00 21.33 89 ASP A CA 1
ATOM 683 C C . ASP A 1 92 ? 3.442 80.489 -1.162 1.00 22.49 89 ASP A C 1
ATOM 684 O O . ASP A 1 92 ? 4.019 80.878 -2.173 1.00 24.18 89 ASP A O 1
ATOM 689 N N . GLY A 1 93 ? 3.882 79.466 -0.427 1.00 19.44 90 GLY A N 1
ATOM 690 C CA . GLY A 1 93 ? 5.000 78.655 -0.871 1.00 18.56 90 GLY A CA 1
ATOM 691 C C . GLY A 1 93 ? 6.356 79.209 -0.481 1.00 17.87 90 GLY A C 1
ATOM 692 O O . GLY A 1 93 ? 7.379 78.696 -0.932 1.00 17.43 90 GLY A O 1
ATOM 693 N N . ILE A 1 94 ? 6.387 80.236 0.370 1.00 16.75 91 ILE A N 1
ATOM 694 C CA . ILE A 1 94 ? 7.674 80.793 0.803 1.00 15.17 91 ILE A CA 1
ATOM 695 C C . ILE A 1 94 ? 7.626 81.112 2.276 1.00 14.73 91 ILE A C 1
ATOM 696 O O . ILE A 1 94 ? 6.783 81.895 2.718 1.00 17.10 91 ILE A O 1
ATOM 701 N N . ALA A 1 95 ? 8.516 80.494 3.050 1.00 13.89 92 ALA A N 1
ATOM 702 C CA . ALA A 1 95 ? 8.502 80.682 4.495 1.00 13.43 92 ALA A CA 1
ATOM 703 C C . ALA A 1 95 ? 9.908 80.762 5.028 1.00 15.50 92 ALA A C 1
ATOM 704 O O . ALA A 1 95 ? 10.849 80.258 4.406 1.00 14.30 92 ALA A O 1
ATOM 706 N N . LEU A 1 96 ? 10.048 81.390 6.197 1.00 12.34 93 LEU A N 1
ATOM 707 C CA . LEU A 1 96 ? 11.368 81.566 6.796 1.00 11.61 93 LEU A CA 1
ATOM 708 C C . LEU A 1 96 ? 11.315 81.071 8.226 1.00 15.87 93 LEU A C 1
ATOM 709 O O . LEU A 1 96 ? 10.449 81.491 8.998 1.00 15.27 93 LEU A O 1
ATOM 714 N N . LEU A 1 97 ? 12.229 80.183 8.583 1.00 12.21 94 LEU A N 1
ATOM 715 C CA . LEU A 1 97 ? 12.291 79.673 9.943 1.00 10.89 94 LEU A CA 1
ATOM 716 C C . LEU A 1 97 ? 13.632 80.109 10.494 1.00 12.98 94 LEU A C 1
ATOM 717 O O . LEU A 1 97 ? 14.623 80.108 9.770 1.00 11.27 94 LEU A O 1
ATOM 722 N N . ILE A 1 98 ? 13.666 80.511 11.757 1.00 9.80 95 ILE A N 1
ATOM 723 C CA . ILE A 1 98 ? 14.942 80.810 12.397 1.00 9.30 95 ILE A CA 1
ATOM 724 C C . ILE A 1 98 ? 15.066 79.859 13.576 1.00 10.83 95 ILE A C 1
ATOM 725 O O . ILE A 1 98 ? 14.123 79.695 14.341 1.00 12.70 95 ILE A O 1
ATOM 730 N N . THR A 1 99 ? 16.230 79.250 13.725 1.00 12.13 96 THR A N 1
ATOM 731 C CA . THR A 1 99 ? 16.468 78.304 14.827 1.00 11.06 96 THR A CA 1
ATOM 732 C C . THR A 1 99 ? 17.710 78.710 15.611 1.00 16.52 96 THR A C 1
ATOM 733 O O . THR A 1 99 ? 18.496 79.546 15.147 1.00 11.08 96 THR A O 1
ATOM 737 N N . GLU A 1 100 ? 17.884 78.142 16.809 1.00 9.28 97 GLU A N 1
ATOM 738 C CA . GLU A 1 100 ? 19.167 78.265 17.476 1.00 10.64 97 GLU A CA 1
ATOM 739 C C . GLU A 1 100 ? 19.655 76.882 17.901 1.00 11.05 97 GLU A C 1
ATOM 740 O O . GLU A 1 100 ? 18.863 75.985 18.119 1.00 11.12 97 GLU A O 1
ATOM 746 N N . GLY A 1 101 ? 20.967 76.697 17.978 1.00 9.12 98 GLY A N 1
ATOM 747 C CA . GLY A 1 101 ? 21.516 75.409 18.345 1.00 10.02 98 GLY A CA 1
ATOM 748 C C . GLY A 1 101 ? 22.946 75.350 17.856 1.00 10.33 98 GLY A C 1
ATOM 749 O O . GLY A 1 101 ? 23.718 76.255 18.117 1.00 11.37 98 GLY A O 1
ATOM 750 N N . GLY A 1 102 ? 23.295 74.276 17.160 1.00 12.69 99 GLY A N 1
ATOM 751 C CA . GLY A 1 102 ? 24.652 74.164 16.663 1.00 14.14 99 GLY A CA 1
ATOM 752 C C . GLY A 1 102 ? 25.199 72.758 16.598 1.00 12.17 99 GLY A C 1
ATOM 753 O O . GLY A 1 102 ? 24.446 71.777 16.545 1.00 13.68 99 GLY A O 1
ATOM 754 N N A ILE A 1 103 ? 26.522 72.676 16.611 0.40 11.05 100 ILE A N 1
ATOM 755 N N B ILE A 1 103 ? 26.524 72.667 16.593 0.60 10.46 100 ILE A N 1
ATOM 756 C CA A ILE A 1 103 ? 27.217 71.426 16.390 0.40 14.80 100 ILE A CA 1
ATOM 757 C CA B ILE A 1 103 ? 27.221 71.413 16.351 0.60 14.44 100 ILE A CA 1
ATOM 758 C C A ILE A 1 103 ? 27.943 71.022 17.666 0.40 18.42 100 ILE A C 1
ATOM 759 C C B ILE A 1 103 ? 27.974 71.006 17.614 0.60 17.91 100 ILE A C 1
ATOM 760 O O A ILE A 1 103 ? 28.601 71.845 18.301 0.40 19.79 100 ILE A O 1
ATOM 761 O O B ILE A 1 103 ? 28.706 71.818 18.176 0.60 20.14 100 ILE A O 1
ATOM 770 N N . LEU A 1 104 ? 27.780 69.763 18.064 1.00 13.55 101 LEU A N 1
ATOM 771 C CA . LEU A 1 104 ? 28.403 69.247 19.288 1.00 13.45 101 LEU A CA 1
ATOM 772 C C . LEU A 1 104 ? 29.530 68.271 18.961 1.00 21.36 101 LEU A C 1
ATOM 773 O O . LEU A 1 104 ? 29.336 67.365 18.150 1.00 18.92 101 LEU A O 1
ATOM 778 N N . ALA A 1 105 ? 30.694 68.445 19.587 1.00 17.38 102 ALA A N 1
ATOM 779 C CA . ALA A 1 105 ? 31.758 67.450 19.528 1.00 19.62 102 ALA A CA 1
ATOM 780 C C . ALA A 1 105 ? 31.427 66.334 20.516 1.00 26.74 102 ALA A C 1
ATOM 781 O O . ALA A 1 105 ? 30.595 66.528 21.394 1.00 24.34 102 ALA A O 1
ATOM 783 N N . PRO A 1 106 ? 32.074 65.157 20.382 1.00 27.17 103 PRO A N 1
ATOM 784 C CA . PRO A 1 106 ? 31.774 64.094 21.345 1.00 25.87 103 PRO A CA 1
ATOM 785 C C . PRO A 1 106 ? 32.015 64.557 22.781 1.00 27.29 103 PRO A C 1
ATOM 786 O O . PRO A 1 106 ? 33.015 65.227 23.037 1.00 28.52 103 PRO A O 1
ATOM 790 N N . GLY A 1 107 ? 31.112 64.216 23.690 1.00 31.06 104 GLY A N 1
ATOM 791 C CA . GLY A 1 107 ? 31.269 64.603 25.077 1.00 30.10 104 GLY A CA 1
ATOM 792 C C . GLY A 1 107 ? 30.602 65.932 25.413 1.00 29.32 104 GLY A C 1
ATOM 793 O O . GLY A 1 107 ? 30.457 66.274 26.584 1.00 32.83 104 GLY A O 1
ATOM 794 N N . GLU A 1 108 ? 30.206 66.702 24.406 1.00 19.16 105 GLU A N 1
ATOM 795 C CA . GLU A 1 108 ? 29.505 67.951 24.701 1.00 16.46 105 GLU A CA 1
ATOM 796 C C . GLU A 1 108 ? 28.003 67.708 24.775 1.00 16.69 105 GLU A C 1
ATOM 797 O O . GLU A 1 108 ? 27.485 66.820 24.106 1.00 20.28 105 GLU A O 1
ATOM 803 N N . THR A 1 109 ? 27.305 68.519 25.561 1.00 15.12 106 THR A N 1
ATOM 804 C CA . THR A 1 109 ? 25.849 68.421 25.660 1.00 14.58 106 THR A CA 1
ATOM 805 C C . THR A 1 109 ? 25.156 69.686 25.160 1.00 13.35 106 THR A C 1
ATOM 806 O O . THR A 1 109 ? 23.965 69.662 24.790 1.00 13.85 106 THR A O 1
ATOM 810 N N . GLU A 1 110 ? 25.881 70.799 25.196 1.00 13.11 107 GLU A N 1
ATOM 811 C CA . GLU A 1 110 ? 25.347 72.077 24.722 1.00 12.17 107 GLU A CA 1
ATOM 812 C C . GLU A 1 110 ? 26.340 72.688 23.726 1.00 14.44 107 GLU A C 1
ATOM 813 O O . GLU A 1 110 ? 27.562 72.537 23.888 1.00 15.80 107 GLU A O 1
ATOM 819 N N . ALA A 1 111 ? 25.831 73.348 22.693 1.00 11.65 108 ALA A N 1
ATOM 820 C CA . ALA A 1 111 ? 26.698 74.011 21.721 1.00 14.36 108 ALA A CA 1
ATOM 821 C C . ALA A 1 111 ? 27.392 75.199 22.359 1.00 21.57 108 ALA A C 1
ATOM 822 O O . ALA A 1 111 ? 26.788 75.918 23.141 1.00 22.35 108 ALA A O 1
ATOM 824 N N . SER A 1 112 ? 28.640 75.424 21.973 1.00 20.69 109 SER A N 1
ATOM 825 C CA . SER A 1 112 ? 29.478 76.429 22.601 1.00 26.51 109 SER A CA 1
ATOM 826 C C . SER A 1 112 ? 30.357 77.098 21.580 1.00 21.37 109 SER A C 1
ATOM 827 O O . SER A 1 112 ? 30.795 76.460 20.610 1.00 22.01 109 SER A O 1
ATOM 830 N N . GLY A 1 113 ? 30.615 78.387 21.786 1.00 24.56 110 GLY A N 1
ATOM 831 C CA . GLY A 1 113 ? 31.603 79.074 20.966 1.00 23.01 110 GLY A CA 1
ATOM 832 C C . GLY A 1 113 ? 31.209 79.058 19.508 1.00 20.37 110 GLY A C 1
ATOM 833 O O . GLY A 1 113 ? 30.060 79.262 19.180 1.00 16.23 110 GLY A O 1
ATOM 834 N N . ASP A 1 114 ? 32.166 78.794 18.618 1.00 19.15 111 ASP A N 1
ATOM 835 C CA . ASP A 1 114 ? 31.867 78.739 17.183 1.00 25.86 111 ASP A CA 1
ATOM 836 C C . ASP A 1 114 ? 30.878 77.652 16.829 1.00 20.93 111 ASP A C 1
ATOM 837 O O . ASP A 1 114 ? 30.266 77.688 15.752 1.00 26.60 111 ASP A O 1
ATOM 842 N N . GLY A 1 115 ? 30.690 76.699 17.740 1.00 19.34 112 GLY A N 1
ATOM 843 C CA . GLY A 1 115 ? 29.762 75.623 17.482 1.00 17.10 112 GLY A CA 1
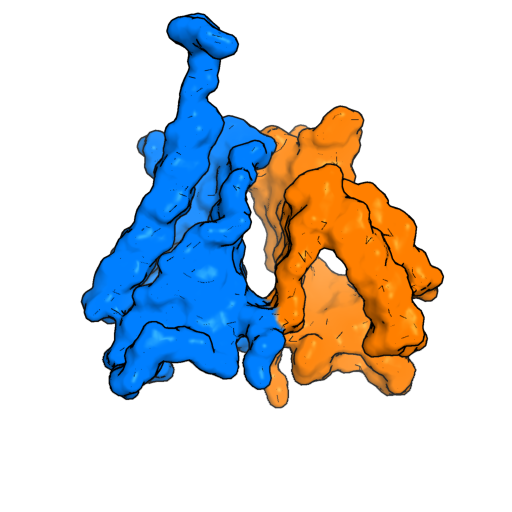ATOM 844 C C . GLY A 1 115 ? 28.317 76.023 17.739 1.00 13.88 112 GLY A C 1
ATOM 845 O O . GLY A 1 115 ? 27.406 75.322 17.352 1.00 14.50 112 GLY A O 1
ATOM 846 N N . ALA A 1 116 ? 28.111 77.155 18.401 1.00 10.83 113 ALA A N 1
ATOM 847 C CA . ALA A 1 116 ? 26.757 77.604 18.761 1.00 9.94 113 ALA A CA 1
ATOM 848 C C . ALA A 1 116 ? 26.326 78.647 17.743 1.00 9.58 113 ALA A C 1
ATOM 849 O O . ALA A 1 116 ? 27.050 79.625 17.536 1.00 13.46 113 ALA A O 1
ATOM 851 N N . VAL A 1 117 ? 25.173 78.450 17.106 1.00 8.81 114 VAL A N 1
ATOM 852 C CA . VAL A 1 117 ? 24.774 79.363 16.037 1.00 8.95 114 VAL A CA 1
ATOM 853 C C . VAL A 1 117 ? 23.281 79.714 16.074 1.00 9.48 114 VAL A C 1
ATOM 854 O O . VAL A 1 117 ? 22.482 79.055 16.770 1.00 10.04 114 VAL A O 1
ATOM 858 N N . ARG A 1 118 ? 22.905 80.765 15.330 1.00 8.17 115 ARG A N 1
ATOM 859 C CA . ARG A 1 118 ? 21.490 80.941 14.945 1.00 8.02 115 ARG A CA 1
ATOM 860 C C . ARG A 1 118 ? 21.468 80.694 13.451 1.00 8.04 115 ARG A C 1
ATOM 861 O O . ARG A 1 118 ? 22.410 81.037 12.765 1.00 8.43 115 ARG A O 1
ATOM 869 N N . ALA A 1 119 ? 20.388 80.081 12.955 1.00 9.36 116 ALA A N 1
ATOM 870 C CA . ALA A 1 119 ? 20.352 79.731 11.533 1.00 9.69 116 ALA A CA 1
ATOM 871 C C . ALA A 1 119 ? 19.033 80.142 10.940 1.00 8.58 116 ALA A C 1
ATOM 872 O O . ALA A 1 119 ? 18.009 80.054 11.601 1.00 11.45 116 ALA A O 1
ATOM 874 N N . SER A 1 120 ? 19.083 80.576 9.685 1.00 8.91 117 SER A N 1
ATOM 875 C CA . SER A 1 120 ? 17.873 80.875 8.942 1.00 8.15 117 SER A CA 1
ATOM 876 C C . SER A 1 120 ? 17.679 79.799 7.885 1.00 8.63 117 SER A C 1
ATOM 877 O O . SER A 1 120 ? 18.640 79.347 7.270 1.00 11.54 117 SER A O 1
ATOM 880 N N . TRP A 1 121 ? 16.404 79.428 7.697 1.00 10.52 118 TRP A N 1
ATOM 881 C CA . TRP A 1 121 ? 16.011 78.395 6.778 1.00 13.28 118 TRP A CA 1
ATOM 882 C C . TRP A 1 121 ? 14.939 79.033 5.910 1.00 10.29 118 TRP A C 1
ATOM 883 O O . TRP A 1 121 ? 13.770 79.147 6.319 1.00 11.22 118 TRP A O 1
ATOM 894 N N . LEU A 1 122 ? 15.343 79.459 4.713 1.00 11.67 119 LEU A N 1
ATOM 895 C CA . LEU A 1 122 ? 14.403 80.070 3.790 1.00 13.80 119 LEU A CA 1
ATOM 896 C C . LEU A 1 122 ? 13.947 78.969 2.845 1.00 12.82 119 LEU A C 1
ATOM 897 O O . LEU A 1 122 ? 14.734 78.442 2.064 1.00 13.44 119 LEU A O 1
ATOM 902 N N . ALA A 1 123 ? 12.666 78.627 2.932 1.00 13.40 120 ALA A N 1
ATOM 903 C CA . ALA A 1 123 ? 12.142 77.437 2.285 1.00 15.20 120 ALA A CA 1
ATOM 904 C C . ALA A 1 123 ? 11.141 77.861 1.225 1.00 16.06 120 ALA A C 1
ATOM 905 O O . ALA A 1 123 ? 10.331 78.774 1.442 1.00 16.17 120 ALA A O 1
ATOM 907 N N A VAL A 1 124 ? 11.168 77.156 0.096 0.50 17.55 121 VAL A N 1
ATOM 908 N N B VAL A 1 124 ? 11.219 77.193 0.079 0.50 17.52 121 VAL A N 1
ATOM 909 C CA A VAL A 1 124 ? 10.310 77.451 -1.051 0.50 19.16 121 VAL A CA 1
ATOM 910 C CA B VAL A 1 124 ? 10.287 77.402 -1.016 0.50 19.17 121 VAL A CA 1
ATOM 911 C C A VAL A 1 124 ? 9.676 76.162 -1.560 0.50 26.10 121 VAL A C 1
ATOM 912 C C B VAL A 1 124 ? 9.605 76.087 -1.306 0.50 27.55 121 VAL A C 1
ATOM 913 O O A VAL A 1 124 ? 10.370 75.179 -1.795 0.50 23.93 121 VAL A O 1
ATOM 914 O O B VAL A 1 124 ? 10.183 75.011 -1.124 0.50 21.07 121 VAL A O 1
ATOM 921 N N . GLU A 1 125 ? 8.354 76.169 -1.732 1.00 22.30 122 GLU A N 1
ATOM 922 C CA . GLU A 1 125 ? 7.621 74.962 -2.010 1.00 24.27 122 GLU A CA 1
ATOM 923 C C . GLU A 1 125 ? 7.593 74.693 -3.508 1.00 26.46 122 GLU A C 1
ATOM 924 O O . GLU A 1 125 ? 7.220 75.565 -4.281 1.00 27.06 122 GLU A O 1
ATOM 930 N N . GLN A 1 126 ? 8.023 73.495 -3.896 1.00 34.23 123 GLN A N 1
ATOM 931 C CA . GLN A 1 126 ? 7.910 73.027 -5.277 1.00 42.90 123 GLN A CA 1
ATOM 932 C C . GLN A 1 126 ? 7.397 71.609 -5.303 1.00 48.21 123 GLN A C 1
ATOM 933 O O . GLN A 1 126 ? 7.871 70.762 -4.543 1.00 43.97 123 GLN A O 1
ATOM 939 N N . ASP A 1 127 ? 6.435 71.353 -6.185 1.00 44.86 124 ASP A N 1
ATOM 940 C CA . ASP A 1 127 ? 5.901 70.016 -6.365 1.00 50.21 124 ASP A CA 1
ATOM 941 C C . ASP A 1 127 ? 5.322 69.477 -5.069 1.00 47.09 124 ASP A C 1
ATOM 942 O O . ASP A 1 127 ? 5.364 68.277 -4.816 1.00 53.59 124 ASP A O 1
ATOM 947 N N . GLY A 1 128 ? 4.788 70.370 -4.246 1.00 40.85 125 GLY A N 1
ATOM 948 C CA . GLY A 1 128 ? 4.238 69.980 -2.964 1.00 37.85 125 GLY A CA 1
ATOM 949 C C . GLY A 1 128 ? 5.303 69.748 -1.911 1.00 39.31 125 GLY A C 1
ATOM 950 O O . GLY A 1 128 ? 4.979 69.495 -0.750 1.00 46.44 125 GLY A O 1
ATOM 951 N N . GLN A 1 129 ? 6.574 69.842 -2.299 1.00 45.50 126 GLN A N 1
ATOM 952 C CA . GLN A 1 129 ? 7.669 69.655 -1.337 1.00 40.89 126 GLN A CA 1
ATOM 953 C C . GLN A 1 129 ? 8.336 70.970 -0.957 1.00 31.28 126 GLN A C 1
ATOM 954 O O . GLN A 1 129 ? 8.636 71.796 -1.828 1.00 34.14 126 GLN A O 1
ATOM 960 N N . TRP A 1 130 ? 8.615 71.147 0.336 1.00 32.25 127 TRP A N 1
ATOM 961 C CA . TRP A 1 130 ? 9.348 72.319 0.785 1.00 22.83 127 TRP A CA 1
ATOM 962 C C . TRP A 1 130 ? 10.847 72.034 0.731 1.00 23.23 127 TRP A C 1
ATOM 963 O O . TRP A 1 130 ? 11.329 71.033 1.266 1.00 26.01 127 TRP A O 1
ATOM 974 N N . ARG A 1 131 ? 11.573 72.914 0.069 1.00 21.79 128 ARG A N 1
ATOM 975 C CA . ARG A 1 131 ? 13.020 72.736 -0.032 1.00 18.06 128 ARG A CA 1
ATOM 976 C C . ARG A 1 131 ? 13.735 74.007 0.350 1.00 15.88 128 ARG A C 1
ATOM 977 O O . ARG A 1 131 ? 13.160 75.077 0.323 1.00 16.67 128 ARG A O 1
ATOM 985 N N . LEU A 1 132 ? 15.006 73.890 0.708 1.00 14.72 129 LEU A N 1
ATOM 986 C CA . LEU A 1 132 ? 15.729 75.061 1.206 1.00 12.85 129 LEU A CA 1
ATOM 987 C C . LEU A 1 132 ? 16.288 75.894 0.065 1.00 17.73 129 LEU A C 1
ATOM 988 O O . LEU A 1 132 ? 17.148 75.428 -0.651 1.00 17.87 129 LEU A O 1
ATOM 993 N N . ALA A 1 133 ? 15.809 77.127 -0.082 1.00 13.58 130 ALA A N 1
ATOM 994 C CA . ALA A 1 133 ? 16.388 78.051 -1.057 1.00 12.84 130 ALA A CA 1
ATOM 995 C C . ALA A 1 133 ? 17.678 78.638 -0.481 1.00 11.38 130 ALA A C 1
ATOM 996 O O . ALA A 1 133 ? 18.626 78.923 -1.207 1.00 13.78 130 ALA A O 1
ATOM 998 N N . ALA A 1 134 ? 17.712 78.824 0.834 1.00 11.09 131 ALA A N 1
ATOM 999 C CA . ALA A 1 134 ? 18.875 79.443 1.472 1.00 11.07 131 ALA A CA 1
ATOM 1000 C C . ALA A 1 134 ? 18.978 79.062 2.926 1.00 10.83 131 ALA A C 1
ATOM 1001 O O . ALA A 1 134 ? 18.025 79.260 3.697 1.00 13.97 131 ALA A O 1
ATOM 1003 N N . TYR A 1 135 ? 20.158 78.583 3.305 1.00 8.29 132 TYR A N 1
ATOM 1004 C CA . TYR A 1 135 ? 20.455 78.321 4.700 1.00 9.01 132 TYR A CA 1
ATOM 1005 C C . TYR A 1 135 ? 21.593 79.248 5.042 1.00 8.22 132 TYR A C 1
ATOM 1006 O O . TYR A 1 135 ? 22.545 79.352 4.253 1.00 8.01 132 TYR A O 1
ATOM 1015 N N . GLN A 1 136 ? 21.531 79.893 6.204 1.00 9.63 133 GLN A N 1
ATOM 1016 C CA . GLN A 1 136 ? 22.687 80.674 6.653 1.00 10.08 133 GLN A CA 1
ATOM 1017 C C . GLN A 1 136 ? 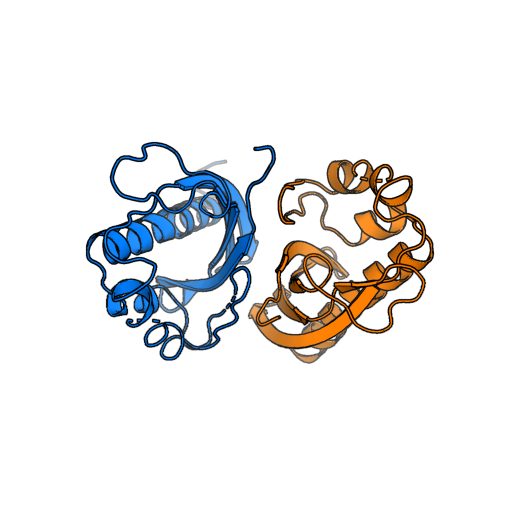22.825 80.599 8.173 1.00 7.43 133 GLN A C 1
ATOM 1018 O O . GLN A 1 136 ? 21.836 80.643 8.892 1.00 9.57 133 GLN A O 1
ATOM 1024 N N . ASN A 1 137 ? 24.047 80.446 8.688 1.00 5.96 134 ASN A N 1
ATOM 1025 C CA . ASN A 1 137 ? 24.143 80.540 10.121 1.00 6.13 134 ASN A CA 1
ATOM 1026 C C . ASN A 1 137 ? 25.199 81.552 10.530 1.00 6.55 134 ASN A C 1
ATOM 1027 O O . ASN A 1 137 ? 26.083 81.902 9.730 1.00 9.02 134 ASN A O 1
ATOM 1032 N N . SER A 1 138 ? 25.018 82.073 11.743 1.00 8.14 135 SER A N 1
ATOM 1033 C CA . SER A 1 138 ? 25.902 83.039 12.362 1.00 9.94 135 SER A CA 1
ATOM 1034 C C . SER A 1 138 ? 26.139 82.623 13.801 1.00 9.15 135 SER A C 1
ATOM 1035 O O . SER A 1 138 ? 25.239 82.100 14.451 1.00 9.92 135 SER A O 1
ATOM 1038 N N . PRO A 1 139 ? 27.334 82.910 14.350 1.00 9.53 136 PRO A N 1
ATOM 1039 C CA . PRO A 1 139 ? 27.525 82.539 15.760 1.00 12.52 136 PRO A CA 1
ATOM 1040 C C . PRO A 1 139 ? 26.465 83.119 16.704 1.00 11.67 136 PRO A C 1
ATOM 1041 O O . PRO A 1 139 ? 26.043 84.269 16.555 1.00 11.82 136 PRO A O 1
ATOM 1045 N N A ARG A 1 140 ? 26.063 82.326 17.687 0.35 11.83 137 ARG A N 1
ATOM 1046 N N B ARG A 1 140 ? 26.025 82.316 17.663 0.65 11.42 137 ARG A N 1
ATOM 1047 C CA A ARG A 1 140 ? 25.062 82.754 18.655 0.35 12.16 137 ARG A CA 1
ATOM 1048 C CA B ARG A 1 140 ? 25.075 82.753 18.672 0.65 12.18 137 ARG A CA 1
ATOM 1049 C C A ARG A 1 140 ? 25.604 83.789 19.649 0.35 17.02 137 ARG A C 1
ATOM 1050 C C B ARG A 1 140 ? 25.638 83.841 19.605 0.65 13.92 137 ARG A C 1
ATOM 1051 O O A ARG A 1 140 ? 24.874 84.667 20.099 0.35 17.83 137 ARG A O 1
ATOM 1052 O O B ARG A 1 140 ? 24.977 84.750 19.951 0.65 16.12 137 ARG A O 1
ATOM 1067 N N . GLY A 1 141 ? 26.881 83.679 20.003 1.00 14.99 138 GLY A N 1
ATOM 1068 C CA . GLY A 1 141 ? 27.482 84.625 20.938 1.00 17.05 138 GLY A CA 1
ATOM 1069 C C . GLY A 1 141 ? 26.799 84.707 22.291 1.00 22.35 138 GLY A C 1
ATOM 1070 O O . GLY A 1 141 ? 26.091 83.776 22.704 1.00 20.97 138 GLY A O 1
ATOM 1071 N N . ASN A 1 142 ? 27.029 85.829 22.978 1.00 22.00 139 ASN A N 1
ATOM 1072 C CA . ASN A 1 142 ? 26.633 86.018 24.381 1.00 30.94 139 ASN A CA 1
ATOM 1073 C C . ASN A 1 142 ? 27.255 84.965 25.294 1.00 33.84 139 ASN A C 1
ATOM 1074 O O . ASN A 1 142 ? 26.636 84.552 26.260 1.00 41.55 139 ASN A O 1
ATOM 1079 N N . ASP A 1 143 ? 28.457 84.512 24.952 1.00 46.48 140 ASP A N 1
ATOM 1080 C CA . ASP A 1 143 ? 29.055 83.328 25.575 1.00 51.46 140 ASP A CA 1
ATOM 1081 C C . ASP A 1 143 ? 30.587 83.402 25.664 1.00 52.93 140 ASP A C 1
ATOM 1082 O O . ASP A 1 143 ? 31.145 83.921 26.637 1.00 56.14 140 ASP A O 1
ATOM 1087 N N . ALA B 1 13 ? 7.238 91.820 -12.532 0.85 65.25 10 ALA B N 1
ATOM 1088 C CA . ALA B 1 13 ? 7.746 91.206 -11.305 0.85 64.58 10 ALA B CA 1
ATOM 1089 C C . ALA B 1 13 ? 9.263 90.961 -11.283 0.85 65.35 10 ALA B C 1
ATOM 1090 O O . ALA B 1 13 ? 9.902 91.229 -10.268 0.85 67.31 10 ALA B O 1
ATOM 1092 N N . PRO B 1 14 ? 9.848 90.441 -12.384 0.86 61.54 11 PRO B N 1
ATOM 1093 C CA . PRO B 1 14 ? 11.309 90.279 -12.354 0.86 60.09 11 PRO B CA 1
ATOM 1094 C C . PRO B 1 14 ? 12.068 91.608 -12.329 0.86 61.54 11 PRO B C 1
ATOM 1095 O O . PRO B 1 14 ? 13.007 91.759 -11.547 0.86 54.97 11 PRO B O 1
ATOM 1099 N N . ASP B 1 15 ? 11.670 92.549 -13.180 0.94 67.68 12 ASP B N 1
ATOM 1100 C CA . ASP B 1 15 ? 12.296 93.867 -13.204 0.94 68.43 12 ASP B CA 1
ATOM 1101 C C . ASP B 1 15 ? 12.066 94.581 -11.875 0.94 63.43 12 ASP B C 1
ATOM 1102 O O . ASP B 1 15 ? 12.999 95.127 -11.280 0.94 56.16 12 ASP B O 1
ATOM 1107 N N . ALA B 1 16 ? 10.816 94.557 -11.415 0.84 65.16 13 ALA B N 1
ATOM 1108 C CA . ALA B 1 16 ? 10.433 95.164 -10.144 0.84 57.71 13 ALA B CA 1
ATOM 1109 C C . ALA B 1 16 ? 11.270 94.609 -9.014 0.84 52.52 13 ALA B C 1
ATOM 1110 O O . ALA B 1 16 ? 11.753 95.355 -8.174 0.84 52.37 13 ALA B O 1
ATOM 1112 N N . ALA B 1 17 ? 11.439 93.293 -8.998 0.77 40.16 14 ALA B N 1
ATOM 1113 C CA . ALA B 1 17 ? 12.212 92.658 -7.946 0.77 46.14 14 ALA B CA 1
ATOM 1114 C C . ALA B 1 17 ? 13.639 93.184 -7.915 0.77 46.56 14 ALA B C 1
ATOM 1115 O O . ALA B 1 17 ? 14.070 93.745 -6.912 0.77 47.94 14 ALA B O 1
ATOM 1117 N N . LEU B 1 18 ? 14.348 93.025 -9.028 1.00 40.86 15 LEU B N 1
ATOM 1118 C CA . LEU B 1 18 ? 15.792 93.248 -9.072 1.00 49.46 15 LEU B CA 1
ATOM 1119 C C . LEU B 1 18 ? 16.208 94.642 -8.598 1.00 47.40 15 LEU B C 1
ATOM 1120 O O . LEU B 1 18 ? 17.202 94.795 -7.890 1.00 50.15 15 LEU B O 1
ATOM 1125 N N . ALA B 1 19 ? 15.427 95.649 -8.965 1.00 44.46 16 ALA B N 1
ATOM 1126 C CA . ALA B 1 19 ? 15.722 97.022 -8.586 1.00 40.17 16 ALA B CA 1
ATOM 1127 C C . ALA B 1 19 ? 15.308 97.255 -7.146 1.00 44.86 16 ALA B C 1
ATOM 1128 O O . ALA B 1 19 ? 15.953 97.999 -6.409 1.00 45.83 16 ALA B O 1
ATOM 1130 N N . ALA B 1 20 ? 14.232 96.593 -6.739 1.00 54.65 17 ALA B N 1
ATOM 1131 C CA . ALA B 1 20 ? 13.794 96.654 -5.351 1.00 54.18 17 ALA B CA 1
ATOM 1132 C C . ALA B 1 20 ? 14.879 96.148 -4.419 1.00 50.69 17 ALA B C 1
ATOM 1133 O O . ALA B 1 20 ? 15.212 96.819 -3.446 1.00 58.85 17 ALA B O 1
ATOM 1135 N N . VAL B 1 21 ? 15.449 94.979 -4.701 1.00 40.18 18 VAL B N 1
ATOM 1136 C CA . VAL B 1 21 ? 16.489 94.485 -3.817 1.00 46.95 18 VAL B CA 1
ATOM 1137 C C . VAL B 1 21 ? 17.811 95.239 -3.958 1.00 48.39 18 VAL B C 1
ATOM 1138 O O . VAL B 1 21 ? 18.672 95.116 -3.109 1.00 55.24 18 VAL B O 1
ATOM 1142 N N . ALA B 1 22 ? 17.987 96.008 -5.023 1.00 37.67 19 ALA B N 1
ATOM 1143 C CA . ALA B 1 22 ? 19.133 96.916 -5.082 1.00 38.30 19 ALA B CA 1
ATOM 1144 C C . ALA B 1 22 ? 18.889 98.116 -4.172 1.00 40.78 19 ALA B C 1
ATOM 1145 O O . ALA B 1 22 ? 19.814 98.688 -3.592 1.00 41.99 19 ALA B O 1
ATOM 1147 N N . ALA B 1 23 ? 17.625 98.492 -4.037 1.00 35.26 20 ALA B N 1
ATOM 1148 C CA . ALA B 1 23 ? 17.272 99.685 -3.290 1.00 37.66 20 ALA B CA 1
ATOM 1149 C C . ALA B 1 23 ? 17.498 99.498 -1.802 1.00 35.88 20 ALA B C 1
ATOM 1150 O O . ALA B 1 23 ? 17.924 100.426 -1.113 1.00 28.60 20 ALA B O 1
ATOM 1152 N N . LEU B 1 24 ? 17.227 98.294 -1.304 1.00 27.20 21 LEU B N 1
ATOM 1153 C CA . LEU B 1 24 ? 17.274 98.099 0.135 1.00 23.50 21 LEU B CA 1
ATOM 1154 C C . LEU B 1 24 ? 18.681 98.307 0.701 1.00 26.84 21 LEU B C 1
ATOM 1155 O O . LEU B 1 24 ? 18.829 99.063 1.656 1.00 28.24 21 LEU B O 1
ATOM 1160 N N . PRO B 1 25 ? 19.721 97.693 0.099 1.00 24.41 22 PRO B N 1
ATOM 1161 C CA . PRO B 1 25 ? 21.054 97.990 0.636 1.00 24.12 22 PRO B CA 1
ATOM 1162 C C . PRO B 1 25 ? 21.449 99.445 0.502 1.00 25.00 22 PRO B C 1
ATOM 1163 O O . PRO B 1 25 ? 22.068 99.983 1.420 1.00 24.24 22 PRO B O 1
ATOM 1167 N N . ALA B 1 26 ? 21.090 100.083 -0.607 1.00 26.99 23 ALA B N 1
ATOM 1168 C CA . ALA B 1 26 ? 21.393 101.495 -0.766 1.00 31.11 23 ALA B CA 1
ATOM 1169 C C . ALA B 1 26 ? 20.836 102.305 0.406 1.00 27.51 23 ALA B C 1
ATOM 1170 O O . ALA B 1 26 ? 21.507 103.194 0.921 1.00 25.35 23 ALA B O 1
ATOM 1172 N N . ARG B 1 27 ? 19.615 101.995 0.836 1.00 23.46 24 ARG B N 1
ATOM 1173 C CA . ARG B 1 27 ? 19.004 102.759 1.922 1.00 22.46 24 ARG B CA 1
ATOM 1174 C C . ARG B 1 27 ? 19.696 102.511 3.251 1.00 20.51 24 ARG B C 1
ATOM 1175 O O . ARG B 1 27 ? 19.833 103.420 4.080 1.00 20.09 24 ARG B O 1
ATOM 1183 N N . ILE B 1 28 ? 20.101 101.274 3.449 1.00 19.71 25 ILE B N 1
ATOM 1184 C CA . ILE B 1 28 ? 20.835 100.896 4.655 1.00 20.68 25 ILE B CA 1
ATOM 1185 C C . ILE B 1 28 ? 22.192 101.599 4.700 1.00 18.38 25 ILE B C 1
ATOM 1186 O O . ILE B 1 28 ? 22.588 102.117 5.742 1.00 20.73 25 ILE B O 1
ATOM 1191 N N . VAL B 1 29 ? 22.894 101.618 3.564 1.00 23.26 26 VAL B N 1
ATOM 1192 C CA . VAL B 1 29 ? 24.188 102.291 3.466 1.00 22.02 26 VAL B CA 1
ATOM 1193 C C . VAL B 1 29 ? 24.041 103.795 3.756 1.00 24.07 26 VAL B C 1
ATOM 1194 O O . VAL B 1 29 ? 24.858 104.394 4.469 1.00 25.14 26 VAL B O 1
ATOM 1198 N N . ALA B 1 30 ? 22.993 104.401 3.208 1.00 23.22 27 ALA B N 1
ATOM 1199 C CA . ALA B 1 30 ? 22.740 105.825 3.426 1.00 23.72 27 ALA B CA 1
ATOM 1200 C C . ALA B 1 30 ? 22.456 106.124 4.894 1.00 25.91 27 ALA B C 1
ATOM 1201 O O . ALA B 1 30 ? 22.888 107.142 5.431 1.00 26.22 27 ALA B O 1
ATOM 1203 N N . ALA B 1 31 ? 21.704 105.243 5.545 1.00 27.62 28 ALA B N 1
ATOM 1204 C CA . ALA B 1 31 ? 21.360 105.446 6.943 1.00 18.40 28 ALA B CA 1
ATOM 1205 C C . ALA B 1 31 ? 22.611 105.287 7.798 1.00 20.35 28 ALA B C 1
ATOM 1206 O O . ALA B 1 31 ? 22.822 106.039 8.752 1.00 23.72 28 ALA B O 1
ATOM 1208 N N . TRP B 1 32 ? 23.438 104.307 7.440 1.00 19.78 29 TRP B N 1
ATOM 1209 C CA . TRP B 1 32 ? 24.678 104.043 8.168 1.00 23.10 29 TRP B CA 1
ATOM 1210 C C . TRP B 1 32 ? 25.638 105.207 8.053 1.00 24.23 29 TRP B C 1
ATOM 1211 O O . TRP B 1 32 ? 26.296 105.577 9.029 1.00 24.70 29 TRP B O 1
ATOM 1222 N N . ALA B 1 33 ? 25.706 105.800 6.870 1.00 23.73 30 ALA B N 1
ATOM 1223 C CA . ALA B 1 33 ? 26.609 106.931 6.652 1.00 25.36 30 ALA B CA 1
ATOM 1224 C C . ALA B 1 33 ? 26.278 108.099 7.584 1.00 28.87 30 ALA B C 1
ATOM 1225 O O . ALA B 1 33 ? 27.145 108.906 7.907 1.00 27.95 30 ALA B O 1
ATOM 1227 N N . ASP B 1 34 ? 25.020 108.181 8.005 1.00 30.38 31 ASP B N 1
ATOM 1228 C CA . ASP B 1 34 ? 24.563 109.263 8.872 1.00 34.31 31 ASP B CA 1
ATOM 1229 C C . ASP B 1 34 ? 24.311 108.763 10.288 1.00 29.62 31 ASP B C 1
ATOM 1230 O O . ASP B 1 34 ? 23.768 109.482 11.129 1.00 30.72 31 ASP B O 1
ATOM 1235 N N . HIS B 1 35 ? 24.719 107.528 10.527 1.00 27.18 32 HIS B N 1
ATOM 1236 C CA . HIS B 1 35 ? 24.527 106.865 11.802 1.00 25.47 32 HIS B CA 1
ATOM 1237 C C . HIS B 1 35 ? 23.122 107.096 12.358 1.00 30.23 32 HIS B C 1
ATOM 1238 O O . HIS B 1 35 ? 22.928 107.461 13.520 1.00 28.32 32 HIS B O 1
ATOM 1245 N N . ASP B 1 36 ? 22.153 106.853 11.476 1.00 25.65 33 ASP B N 1
ATOM 1246 C CA . ASP B 1 36 ? 20.737 107.143 11.676 1.00 25.26 33 ASP B CA 1
ATOM 1247 C C . ASP B 1 36 ? 19.931 105.847 11.868 1.00 26.09 33 ASP B C 1
ATOM 1248 O O . ASP B 1 36 ? 19.546 105.170 10.901 1.00 22.49 33 ASP B O 1
ATOM 1253 N N . ALA B 1 37 ? 19.657 105.519 13.126 1.00 22.49 34 ALA B N 1
ATOM 1254 C CA . ALA B 1 37 ? 18.947 104.291 13.459 1.00 20.69 34 ALA B CA 1
ATOM 1255 C C . ALA B 1 37 ? 17.505 104.293 12.978 1.00 21.40 34 ALA B C 1
ATOM 1256 O O . ALA B 1 37 ? 16.960 103.235 12.676 1.00 20.36 34 ALA B O 1
ATOM 1258 N N . ASP B 1 38 ? 16.891 105.475 12.917 1.00 24.04 35 ASP B N 1
ATOM 1259 C CA . ASP B 1 38 ? 15.503 105.591 12.450 1.00 26.91 35 ASP B CA 1
ATOM 1260 C C . ASP B 1 38 ? 15.350 105.179 10.980 1.00 26.25 35 ASP B C 1
ATOM 1261 O O . ASP B 1 38 ? 14.516 104.340 10.656 1.00 24.37 35 ASP B O 1
ATOM 1266 N N . ARG B 1 39 ? 16.157 105.762 10.099 1.00 25.41 36 ARG B N 1
ATOM 1267 C CA . ARG B 1 39 ? 16.115 105.374 8.699 1.00 25.38 36 ARG B CA 1
ATOM 1268 C C . ARG B 1 39 ? 16.582 103.938 8.504 1.00 22.49 36 ARG B C 1
ATOM 1269 O O . ARG B 1 39 ? 16.106 103.241 7.607 1.00 22.45 36 ARG B O 1
ATOM 1277 N N . PHE B 1 40 ? 17.508 103.495 9.345 1.00 20.57 37 PHE B N 1
ATOM 1278 C CA . PHE B 1 40 ? 17.971 102.116 9.255 1.00 18.28 37 PHE B CA 1
ATOM 1279 C C . PHE B 1 40 ? 16.806 101.157 9.538 1.00 17.54 37 PHE B C 1
ATOM 1280 O O . PHE B 1 40 ? 16.512 100.243 8.730 1.00 18.40 37 PHE B O 1
ATOM 1288 N N . ALA B 1 41 ? 16.138 101.365 10.661 1.00 18.41 38 ALA B N 1
ATOM 1289 C CA . ALA B 1 41 ? 15.067 100.462 11.060 1.00 17.97 38 ALA B CA 1
ATOM 1290 C C . ALA B 1 41 ? 13.885 100.524 10.099 1.00 20.68 38 ALA B C 1
ATOM 1291 O O . ALA B 1 41 ? 13.221 99.518 9.873 1.00 21.16 38 ALA B O 1
ATOM 1293 N N . ASP B 1 42 ? 13.631 101.703 9.538 1.00 21.50 39 ASP B N 1
ATOM 1294 C CA . ASP B 1 42 ? 12.470 101.886 8.679 1.00 23.88 39 ASP B CA 1
ATOM 1295 C C . ASP B 1 42 ? 12.556 101.057 7.389 1.00 23.49 39 ASP B C 1
ATOM 1296 O O . ASP B 1 42 ? 11.547 100.864 6.716 1.00 25.44 39 ASP B O 1
ATOM 1301 N N . VAL B 1 43 ? 13.745 100.557 7.058 1.00 21.52 40 VAL B N 1
ATOM 1302 C CA . VAL B 1 43 ? 13.895 99.670 5.896 1.00 21.55 40 VAL B CA 1
ATOM 1303 C C . VAL B 1 43 ? 13.262 98.295 6.158 1.00 20.52 40 VAL B C 1
ATOM 1304 O O . VAL B 1 43 ? 12.873 97.578 5.218 1.00 21.54 40 VAL B O 1
ATOM 1308 N N . PHE B 1 44 ? 13.167 97.935 7.438 1.00 19.87 41 PHE B N 1
ATOM 1309 C CA . PHE B 1 44 ? 12.656 96.625 7.822 1.00 19.30 41 PHE B CA 1
ATOM 1310 C C . PHE B 1 44 ? 11.130 96.565 7.910 1.00 20.34 41 PHE B C 1
ATOM 1311 O O . PHE B 1 44 ? 10.475 97.545 8.261 1.00 22.86 41 PHE B O 1
ATOM 1319 N N . ALA B 1 45 ? 10.582 95.395 7.604 1.00 21.91 42 ALA B N 1
ATOM 1320 C CA . ALA B 1 45 ? 9.179 95.116 7.869 1.00 22.81 42 ALA B CA 1
ATOM 1321 C C . ALA B 1 45 ? 8.945 95.247 9.376 1.00 22.49 42 ALA B C 1
ATOM 1322 O O . ALA B 1 45 ? 9.888 95.186 10.174 1.00 22.51 42 ALA B O 1
ATOM 1324 N N . GLU B 1 46 ? 7.686 95.423 9.770 1.00 25.18 43 GLU B N 1
ATOM 1325 C CA . GLU B 1 46 ? 7.374 95.618 11.176 1.00 25.85 43 GLU B CA 1
ATOM 1326 C C . GLU B 1 46 ? 7.836 94.441 12.040 1.00 29.07 43 GLU B C 1
ATOM 1327 O O . GLU B 1 46 ? 8.239 94.628 13.195 1.00 25.15 43 GLU B O 1
ATOM 1333 N N . ASP B 1 47 ? 7.767 93.236 11.487 1.00 23.53 44 ASP B N 1
ATOM 1334 C CA . ASP B 1 47 ? 8.188 92.037 12.212 1.00 23.19 44 ASP B CA 1
ATOM 1335 C C . ASP B 1 47 ? 9.483 91.460 11.627 1.00 24.17 44 ASP B C 1
ATOM 1336 O O . ASP B 1 47 ? 9.761 90.259 11.727 1.00 19.17 44 ASP B O 1
ATOM 1341 N N . GLY B 1 48 ? 10.259 92.330 11.001 1.00 18.37 45 GLY B N 1
ATOM 1342 C CA . GLY B 1 48 ? 11.505 91.928 10.375 1.00 16.45 45 GLY B CA 1
ATOM 1343 C C . GLY B 1 48 ? 12.565 91.516 11.376 1.00 15.46 45 GLY B C 1
ATOM 1344 O O . GLY B 1 48 ? 12.496 91.877 12.557 1.00 17.69 45 GLY B O 1
ATOM 1345 N N . THR B 1 49 ? 13.538 90.746 10.915 1.00 13.88 46 THR B N 1
ATOM 1346 C CA . THR B 1 49 ? 14.586 90.253 11.804 1.00 12.97 46 THR B CA 1
ATOM 1347 C C . THR B 1 49 ? 15.977 90.639 11.324 1.00 11.11 46 THR B C 1
ATOM 1348 O O . THR B 1 49 ? 16.220 90.785 10.128 1.00 12.95 46 THR B O 1
ATOM 1360 N N . ILE B 1 51 ? 19.943 89.252 12.108 1.00 12.03 48 ILE B N 1
ATOM 1361 C CA . ILE B 1 51 ? 20.802 88.299 12.796 1.00 12.67 48 ILE B CA 1
ATOM 1362 C C . ILE B 1 51 ? 22.261 88.599 12.435 1.00 9.77 48 ILE B C 1
ATOM 1363 O O . ILE B 1 51 ? 22.615 88.634 11.254 1.00 10.53 48 ILE B O 1
ATOM 1368 N N . LEU B 1 52 ? 23.098 88.811 13.450 1.00 7.35 49 LEU B N 1
ATOM 1369 C CA . LEU B 1 52 ? 24.531 89.039 13.232 1.00 9.20 49 LEU B CA 1
ATOM 1370 C C . LEU B 1 52 ? 25.233 88.062 14.129 1.00 8.11 49 LEU B C 1
ATOM 1371 O O . LEU B 1 52 ? 24.619 87.499 15.010 1.00 10.73 49 LEU B O 1
ATOM 1376 N N . PRO B 1 53 ? 26.547 87.876 13.944 1.00 10.33 50 PRO B N 1
ATOM 1377 C CA . PRO B 1 53 ? 27.198 87.114 15.005 1.00 9.85 50 PRO B CA 1
ATOM 1378 C C . PRO B 1 53 ? 26.945 87.739 16.366 1.00 14.77 50 PRO B C 1
ATOM 1379 O O . PRO B 1 53 ? 27.142 88.941 16.546 1.00 13.62 50 PRO B O 1
ATOM 1383 N N . GLY B 1 54 ? 26.452 86.943 17.310 1.00 11.46 51 GLY B N 1
ATOM 1384 C CA . GLY B 1 54 ? 26.229 87.476 18.636 1.00 10.51 51 GLY B CA 1
ATOM 1385 C C . GLY B 1 54 ? 24.987 88.332 18.798 1.00 15.80 51 GLY B C 1
ATOM 1386 O O . GLY B 1 54 ? 24.865 89.014 19.824 1.00 18.76 51 GLY B O 1
ATOM 1387 N N . LEU B 1 55 ? 24.067 88.312 17.828 1.00 12.84 52 LEU B N 1
ATOM 1388 C CA . LEU B 1 55 ? 22.877 89.176 17.905 1.00 16.21 52 LEU B CA 1
ATOM 1389 C C . LEU B 1 55 ? 21.660 88.641 17.181 1.00 12.60 52 LEU B C 1
ATOM 1390 O O . LEU B 1 55 ? 21.762 88.155 16.055 1.00 13.97 52 LEU B O 1
ATOM 1395 N N . PHE B 1 56 ? 20.509 88.726 17.841 1.00 12.34 53 PHE B N 1
ATOM 1396 C CA . PHE B 1 56 ? 19.228 88.499 17.174 1.00 11.59 53 PHE B CA 1
ATOM 1397 C C . PHE B 1 56 ? 18.277 89.598 17.638 1.00 13.82 53 PHE B C 1
ATOM 1398 O O . PHE B 1 56 ? 18.074 89.810 18.836 1.00 14.35 53 PHE B O 1
ATOM 1406 N N . ARG B 1 57 ? 17.731 90.345 16.688 1.00 13.36 54 ARG B N 1
ATOM 1407 C CA . ARG B 1 57 ? 16.703 91.302 17.029 1.00 15.10 54 ARG B CA 1
ATOM 1408 C C . ARG B 1 57 ? 15.496 91.039 16.145 1.00 13.29 54 ARG B C 1
ATOM 1409 O O . ARG B 1 57 ? 15.619 90.854 14.939 1.00 14.59 54 ARG B O 1
ATOM 1417 N N . LYS B 1 58 ? 14.328 90.997 16.766 1.00 13.58 55 LYS B N 1
ATOM 1418 C CA . LYS B 1 58 ? 13.063 90.753 16.076 1.00 17.34 55 LYS B CA 1
ATOM 1419 C C . LYS B 1 58 ? 12.143 91.977 16.218 1.00 16.23 55 LYS B C 1
ATOM 1420 O O . LYS B 1 58 ? 11.837 92.406 17.328 1.00 19.96 55 LYS B O 1
ATOM 1426 N N . GLY B 1 59 ? 11.705 92.533 15.094 1.00 18.61 56 GLY B N 1
ATOM 1427 C CA . GLY B 1 59 ? 10.787 93.657 15.088 1.00 24.37 56 GLY B CA 1
ATOM 1428 C C . GLY B 1 59 ? 11.483 94.972 14.798 1.00 24.35 56 GLY B C 1
ATOM 1429 O O . GLY B 1 59 ? 12.573 95.222 15.283 1.00 19.47 56 GLY B O 1
ATOM 1430 N N . ARG B 1 60 ? 10.853 95.811 13.992 1.00 21.66 57 ARG B N 1
ATOM 1431 C CA . ARG B 1 60 ? 11.423 97.102 13.626 1.00 22.83 57 ARG B CA 1
ATOM 1432 C C . ARG B 1 60 ? 11.806 97.975 14.826 1.00 25.68 57 ARG B C 1
ATOM 1433 O O . ARG B 1 60 ? 12.843 98.632 14.812 1.00 21.67 57 ARG B O 1
ATOM 1441 N N . GLU B 1 61 ? 10.982 97.982 15.868 1.00 22.46 58 GLU B N 1
ATOM 1442 C CA . GLU B 1 61 ? 11.279 98.827 17.024 1.00 22.91 58 GLU B CA 1
ATOM 1443 C C . GLU B 1 61 ? 12.494 98.329 17.798 1.00 21.53 58 GLU B C 1
ATOM 1444 O O . GLU B 1 61 ? 13.298 99.118 18.283 1.00 22.50 58 GLU B O 1
ATOM 1450 N N . ASN B 1 62 ? 12.620 97.016 17.920 1.00 21.42 59 ASN B N 1
ATOM 1451 C CA . ASN B 1 62 ? 13.798 96.452 18.563 1.00 19.66 59 ASN B CA 1
ATOM 1452 C C . ASN B 1 62 ? 15.066 96.654 17.755 1.00 17.81 59 ASN B C 1
ATOM 1453 O O . ASN B 1 62 ? 16.160 96.811 18.316 1.00 18.55 59 ASN B O 1
ATOM 1458 N N . ILE B 1 63 ? 14.932 96.628 16.432 1.00 17.18 60 ILE B N 1
ATOM 1459 C CA . ILE B 1 63 ? 16.072 96.909 15.574 1.00 15.84 60 ILE B CA 1
ATOM 1460 C C . ILE B 1 63 ? 16.463 98.376 15.743 1.00 20.30 60 ILE B C 1
ATOM 1461 O O . ILE B 1 63 ? 17.640 98.701 15.883 1.00 17.47 60 ILE B O 1
ATOM 1466 N N . ARG B 1 64 ? 15.462 99.250 15.746 1.00 17.42 61 ARG B N 1
ATOM 1467 C CA . ARG B 1 64 ? 15.687 100.683 15.944 1.00 18.29 61 ARG B CA 1
ATOM 1468 C C . ARG B 1 64 ? 16.476 100.987 17.237 1.00 20.15 61 ARG B C 1
ATOM 1469 O O . ARG B 1 64 ? 17.502 101.672 17.190 1.00 18.76 61 ARG B O 1
ATOM 1477 N N . THR B 1 65 ? 16.017 100.460 18.370 1.00 19.60 62 THR B N 1
ATOM 1478 C CA . THR B 1 65 ? 16.669 100.772 19.644 1.00 19.93 62 THR B CA 1
ATOM 1479 C C . THR B 1 65 ? 18.074 100.169 19.673 1.00 22.71 62 THR B C 1
ATOM 1480 O O . THR B 1 65 ? 19.000 100.769 20.223 1.00 19.02 62 THR B O 1
ATOM 1484 N N . HIS B 1 66 ? 18.241 98.999 19.060 1.00 18.12 63 HIS B N 1
ATOM 1485 C CA . HIS B 1 66 ? 19.563 98.410 19.040 1.00 18.21 63 HIS B CA 1
ATOM 1486 C C . HIS B 1 66 ? 20.549 99.246 18.228 1.00 17.00 63 HIS B C 1
ATOM 1487 O O . HIS B 1 66 ? 21.689 99.466 18.668 1.00 16.17 63 HIS B O 1
ATOM 1502 N N . ALA B 1 68 ? 20.336 102.381 17.497 1.00 17.22 65 ALA B N 1
ATOM 1503 C CA . ALA B 1 68 ? 20.574 103.653 18.173 1.00 18.95 65 ALA B CA 1
ATOM 1504 C C . ALA B 1 68 ? 21.773 103.508 19.125 1.00 22.02 65 ALA B C 1
ATOM 1505 O O . ALA B 1 68 ? 22.655 104.357 19.167 1.00 20.53 65 ALA B O 1
ATOM 1507 N N . ALA B 1 69 ? 21.815 102.414 19.878 1.00 19.99 66 ALA B N 1
ATOM 1508 C CA . ALA B 1 69 ? 22.930 102.205 20.790 1.00 19.77 66 ALA B CA 1
ATOM 1509 C C . ALA B 1 69 ? 24.193 101.874 19.987 1.00 18.57 66 ALA B C 1
ATOM 1510 O O . ALA B 1 69 ? 25.287 102.342 20.303 1.00 20.07 66 ALA B O 1
ATOM 1512 N N . ALA B 1 70 ? 24.044 101.055 18.951 1.00 16.85 67 ALA B N 1
ATOM 1513 C CA . ALA B 1 70 ? 25.203 100.572 18.219 1.00 17.06 67 ALA B CA 1
ATOM 1514 C C . ALA B 1 70 ? 25.911 101.710 17.513 1.00 19.99 67 ALA B C 1
ATOM 1515 O O . ALA B 1 70 ? 27.147 101.776 17.516 1.00 18.55 67 ALA B O 1
ATOM 1517 N N . PHE B 1 71 ? 25.137 102.628 16.934 1.00 17.06 68 PHE B N 1
ATOM 1518 C CA . PHE B 1 71 ? 25.723 103.771 16.255 1.00 19.68 68 PHE B CA 1
ATOM 1519 C C . PHE B 1 71 ? 26.439 104.698 17.229 1.00 27.47 68 PHE B C 1
ATOM 1520 O O . PHE B 1 71 ? 27.402 105.379 16.862 1.00 25.07 68 PHE B O 1
ATOM 1528 N N . ALA B 1 72 ? 25.976 104.724 18.473 1.00 22.95 69 ALA B N 1
ATOM 1529 C CA . ALA B 1 72 ? 26.601 105.572 19.468 1.00 26.44 69 ALA B CA 1
ATOM 1530 C C . ALA B 1 72 ? 27.874 104.938 20.016 1.00 29.15 69 ALA B C 1
ATOM 1531 O O . ALA B 1 72 ? 28.708 105.629 20.605 1.00 29.31 69 ALA B O 1
ATOM 1533 N N . GLY B 1 73 ? 28.012 103.626 19.835 1.00 25.86 70 GLY B N 1
ATOM 1534 C CA . GLY B 1 73 ? 29.128 102.893 20.401 1.00 28.81 70 GLY B CA 1
ATOM 1535 C C . GLY B 1 73 ? 30.046 102.269 19.364 1.00 26.10 70 GLY B C 1
ATOM 1536 O O . GLY B 1 73 ? 30.831 102.970 18.722 1.00 30.65 70 GLY B O 1
ATOM 1537 N N . PRO B 1 74 ? 29.932 100.946 19.179 1.00 29.57 71 PRO B N 1
ATOM 1538 C CA . PRO B 1 74 ? 30.825 100.134 18.343 1.00 26.37 71 PRO B CA 1
ATOM 1539 C C . PRO B 1 74 ? 30.841 100.526 16.864 1.00 26.38 71 PRO B C 1
ATOM 1540 O O . PRO B 1 74 ? 31.852 100.287 16.199 1.00 24.75 71 PRO B O 1
ATOM 1544 N N . TYR B 1 75 ? 29.757 101.100 16.344 1.00 23.24 72 TYR B N 1
ATOM 1545 C CA . TYR B 1 75 ? 29.713 101.442 14.918 1.00 16.48 72 TYR B CA 1
ATOM 1546 C C . TYR B 1 75 ? 29.989 102.904 14.672 1.00 23.58 72 TYR B C 1
ATOM 1547 O O . TYR B 1 75 ? 29.922 103.372 13.527 1.00 21.56 72 TYR B O 1
ATOM 1556 N N . LYS B 1 76 ? 30.294 103.632 15.744 1.00 24.53 73 LYS B N 1
ATOM 1557 C CA . LYS B 1 76 ? 30.600 105.047 15.603 1.00 21.02 73 LYS B CA 1
ATOM 1558 C C . LYS B 1 76 ? 31.780 105.265 14.663 1.00 25.10 73 LYS B C 1
ATOM 1559 O O . LYS B 1 76 ? 32.836 104.652 14.816 1.00 25.91 73 LYS B O 1
ATOM 1565 N N . GLY B 1 77 ? 31.581 106.132 13.679 1.00 22.35 74 GLY B N 1
ATOM 1566 C CA . GLY B 1 77 ? 32.648 106.492 12.759 1.00 26.93 74 GLY B CA 1
ATOM 1567 C C . GLY B 1 77 ? 32.983 105.440 11.708 1.00 24.80 74 GLY B C 1
ATOM 1568 O O . GLY B 1 77 ? 34.003 105.547 11.036 1.00 26.29 74 GLY B O 1
ATOM 1569 N N . THR B 1 78 ? 32.148 104.420 11.567 1.00 20.21 75 THR B N 1
ATOM 1570 C CA . THR B 1 78 ? 32.424 103.384 10.578 1.00 19.67 75 THR B CA 1
ATOM 1571 C C . THR B 1 78 ? 31.638 103.621 9.290 1.00 24.81 75 THR B C 1
ATOM 1572 O O . THR B 1 78 ? 30.703 104.422 9.256 1.00 23.33 75 THR B O 1
ATOM 1576 N N A ARG B 1 79 ? 32.021 102.928 8.222 0.45 20.02 76 ARG B N 1
ATOM 1577 N N B ARG B 1 79 ? 32.003 102.913 8.229 0.55 20.00 76 ARG B N 1
ATOM 1578 C CA A ARG B 1 79 ? 31.273 103.010 6.973 0.45 22.41 76 ARG B CA 1
ATOM 1579 C CA B ARG B 1 79 ? 31.234 103.002 6.999 0.55 21.86 76 ARG B CA 1
ATOM 1580 C C A ARG B 1 79 ? 31.001 101.598 6.493 0.45 22.06 76 ARG B C 1
ATOM 1581 C C B ARG B 1 79 ? 31.057 101.612 6.428 0.55 21.47 76 ARG B C 1
ATOM 1582 O O A ARG B 1 79 ? 31.630 100.655 6.977 0.45 20.47 76 ARG B O 1
ATOM 1583 O O B ARG B 1 79 ? 31.804 100.700 6.784 0.55 22.72 76 ARG B O 1
ATOM 1598 N N . VAL B 1 80 ? 30.053 101.459 5.566 1.00 20.05 77 VAL B N 1
ATOM 1599 C CA . VAL B 1 80 ? 29.666 100.146 5.025 1.00 20.88 77 VAL B CA 1
ATOM 1600 C C . VAL B 1 80 ? 30.091 100.062 3.576 1.00 21.38 77 VAL B C 1
ATOM 1601 O O . VAL B 1 80 ? 29.959 101.048 2.846 1.00 20.84 77 VAL B O 1
ATOM 1605 N N . ILE B 1 81 ? 30.611 98.904 3.150 1.00 14.52 78 ILE B N 1
ATOM 1606 C CA . ILE B 1 81 ? 30.907 98.699 1.739 1.00 13.98 78 ILE B CA 1
ATOM 1607 C C . ILE B 1 81 ? 30.267 97.384 1.330 1.00 12.11 78 ILE B C 1
ATOM 1608 O O . ILE B 1 81 ? 29.998 96.529 2.187 1.00 14.97 78 ILE B O 1
ATOM 1613 N N . GLY B 1 82 ? 29.996 97.212 0.036 1.00 12.36 79 GLY B N 1
ATOM 1614 C CA . GLY B 1 82 ? 29.384 95.968 -0.388 1.00 14.36 79 GLY B CA 1
ATOM 1615 C C . GLY B 1 82 ? 29.140 95.867 -1.878 1.00 12.02 79 GLY B C 1
ATOM 1616 O O . GLY B 1 82 ? 29.082 96.865 -2.597 1.00 14.62 79 GLY B O 1
ATOM 1617 N N . SER B 1 83 ? 29.047 94.624 -2.339 1.00 11.39 80 SER B N 1
ATOM 1618 C CA . SER B 1 83 ? 28.782 94.339 -3.742 1.00 13.36 80 SER B CA 1
ATOM 1619 C C . SER B 1 83 ? 27.927 93.078 -3.789 1.00 13.61 80 SER B C 1
ATOM 1620 O O . SER B 1 83 ? 28.114 92.168 -2.966 1.00 13.20 80 SER B O 1
ATOM 1623 N N . PRO B 1 84 ? 26.994 92.993 -4.753 1.00 15.10 81 PRO B N 1
ATOM 1624 C CA . PRO B 1 84 ? 26.102 91.834 -4.833 1.00 15.73 81 PRO B CA 1
ATOM 1625 C C . PRO B 1 84 ? 26.789 90.600 -5.404 1.00 16.21 81 PRO B C 1
ATOM 1626 O O . PRO B 1 84 ? 27.618 90.731 -6.318 1.00 18.24 81 PRO B O 1
ATOM 1630 N N . ILE B 1 85 ? 26.472 89.427 -4.857 1.00 12.13 82 ILE B N 1
ATOM 1631 C CA . ILE B 1 85 ? 27.005 88.168 -5.364 1.00 12.53 82 ILE B CA 1
ATOM 1632 C C . ILE B 1 85 ? 25.940 87.194 -5.854 1.00 19.36 82 ILE B C 1
ATOM 1633 O O . ILE B 1 85 ? 26.239 86.299 -6.627 1.00 25.32 82 ILE B O 1
ATOM 1638 N N . ASP B 1 86 ? 24.698 87.366 -5.417 1.00 16.17 83 ASP B N 1
ATOM 1639 C CA . ASP B 1 86 ? 23.631 86.505 -5.939 1.00 17.32 83 ASP B CA 1
ATOM 1640 C C . ASP B 1 86 ? 22.294 87.201 -5.768 1.00 16.46 83 ASP B C 1
ATOM 1641 O O . ASP B 1 86 ? 22.108 87.945 -4.816 1.00 15.63 83 ASP B O 1
ATOM 1646 N N . ALA B 1 87 ? 21.372 87.021 -6.710 1.00 15.22 84 ALA B N 1
ATOM 1647 C CA . ALA B 1 87 ? 20.018 87.544 -6.521 1.00 14.01 84 ALA B CA 1
ATOM 1648 C C . ALA B 1 87 ? 19.037 86.597 -7.146 1.00 17.07 84 ALA B C 1
ATOM 1649 O O . ALA B 1 87 ? 19.218 86.168 -8.287 1.00 19.61 84 ALA B O 1
ATOM 1651 N N . ARG B 1 88 ? 17.989 86.279 -6.403 1.00 15.06 85 ARG B N 1
ATOM 1652 C CA . ARG B 1 88 ? 16.956 85.356 -6.870 1.00 16.29 85 ARG B CA 1
ATOM 1653 C C . ARG B 1 88 ? 15.553 85.853 -6.544 1.00 16.79 85 ARG B C 1
ATOM 1654 O O . ARG B 1 88 ? 15.288 86.326 -5.432 1.00 18.66 85 ARG B O 1
ATOM 1662 N N . LEU B 1 89 ? 14.649 85.726 -7.516 1.00 17.62 86 LEU B N 1
ATOM 1663 C CA . LEU B 1 89 ? 13.220 85.918 -7.282 1.00 19.33 86 LEU B CA 1
ATOM 1664 C C . LEU B 1 89 ? 12.627 84.612 -6.769 1.00 24.74 86 LEU B C 1
ATOM 1665 O O . LEU B 1 89 ? 12.757 83.584 -7.416 1.00 27.72 86 LEU B O 1
ATOM 1670 N N . LEU B 1 90 ? 11.973 84.644 -5.613 1.00 18.29 87 LEU B N 1
ATOM 1671 C CA . LEU B 1 90 ? 11.450 83.426 -4.997 1.00 17.38 87 LEU B CA 1
ATOM 1672 C C . LEU B 1 90 ? 9.960 83.293 -5.257 1.00 20.71 87 LEU B C 1
ATOM 1673 O O . LEU B 1 90 ? 9.396 82.194 -5.197 1.00 27.10 87 LEU B O 1
ATOM 1678 N N . GLY B 1 91 ? 9.321 84.413 -5.559 1.00 22.63 88 GLY B N 1
ATOM 1679 C CA . GLY B 1 91 ? 7.909 84.411 -5.899 1.00 23.94 88 GLY B CA 1
ATOM 1680 C C . GLY B 1 91 ? 7.471 85.838 -6.128 1.00 23.24 88 GLY B C 1
ATOM 1681 O O . GLY B 1 91 ? 8.300 86.750 -6.078 1.00 24.48 88 GLY B O 1
ATOM 1682 N N . ASP B 1 92 ? 6.184 86.037 -6.400 1.00 25.43 89 ASP B N 1
ATOM 1683 C CA . ASP B 1 92 ? 5.657 87.379 -6.606 1.00 28.82 89 ASP B CA 1
ATOM 1684 C C . ASP B 1 92 ? 5.926 88.208 -5.358 1.00 32.93 89 ASP B C 1
ATOM 1685 O O . ASP B 1 92 ? 5.492 87.857 -4.258 1.00 29.81 89 ASP B O 1
ATOM 1690 N N . GLY B 1 93 ? 6.683 89.283 -5.525 1.00 27.40 90 GLY B N 1
ATOM 1691 C CA . GLY B 1 93 ? 6.910 90.215 -4.443 1.00 26.10 90 GLY B CA 1
ATOM 1692 C C . GLY B 1 93 ? 7.891 89.741 -3.379 1.00 25.48 90 GLY B C 1
ATOM 1693 O O . GLY B 1 93 ? 7.956 90.348 -2.316 1.00 24.61 90 GLY B O 1
ATOM 1694 N N . ILE B 1 94 ? 8.634 88.665 -3.644 1.00 20.26 91 ILE B N 1
ATOM 1695 C CA . ILE B 1 94 ? 9.626 88.170 -2.680 1.00 18.82 91 ILE B CA 1
ATOM 1696 C C . ILE B 1 94 ? 10.958 87.844 -3.368 1.00 20.53 91 ILE B C 1
ATOM 1697 O O . ILE B 1 94 ? 10.998 87.041 -4.304 1.00 18.64 91 ILE B O 1
ATOM 1702 N N . ALA B 1 95 ? 12.048 88.459 -2.904 1.00 15.46 92 ALA B N 1
ATOM 1703 C CA . ALA B 1 95 ? 13.358 88.273 -3.520 1.00 16.38 92 ALA B CA 1
ATOM 1704 C C . ALA B 1 95 ? 14.443 88.140 -2.469 1.00 17.23 92 ALA B C 1
ATOM 1705 O O . ALA B 1 95 ? 14.309 88.665 -1.360 1.00 17.49 92 ALA B O 1
ATOM 1707 N N . LEU B 1 96 ? 15.531 87.468 -2.838 1.00 17.31 93 LEU B N 1
ATOM 1708 C CA . LEU B 1 96 ? 16.664 87.312 -1.921 1.00 14.08 93 LEU B CA 1
ATOM 1709 C C . LEU B 1 96 ? 17.908 87.838 -2.621 1.00 13.26 93 LEU B C 1
ATOM 1710 O O . LEU B 1 96 ? 18.200 87.436 -3.744 1.00 15.17 93 LEU B O 1
ATOM 1715 N N . LEU B 1 97 ? 18.617 88.756 -1.971 1.00 11.93 94 LEU B N 1
ATOM 1716 C CA . LEU B 1 97 ? 19.886 89.254 -2.474 1.00 9.32 94 LEU B CA 1
ATOM 1717 C C . LEU B 1 97 ? 20.973 88.803 -1.526 1.00 12.58 94 LEU B C 1
ATOM 1718 O O . LEU B 1 97 ? 20.792 88.860 -0.312 1.00 12.75 94 LEU B O 1
ATOM 1723 N N . ILE B 1 98 ? 22.111 88.375 -2.066 1.00 10.60 95 ILE B N 1
ATOM 1724 C CA . ILE B 1 98 ? 23.269 88.067 -1.225 1.00 8.85 95 ILE B CA 1
ATOM 1725 C C . ILE B 1 98 ? 24.383 89.015 -1.615 1.00 11.22 95 ILE B C 1
ATOM 1726 O O . ILE B 1 98 ? 24.634 89.206 -2.801 1.00 13.68 95 ILE B O 1
ATOM 1731 N N . THR B 1 99 ? 25.013 89.649 -0.633 1.00 11.54 96 THR B N 1
ATOM 1732 C CA . THR B 1 99 ? 26.110 90.572 -0.910 1.00 11.41 96 THR B CA 1
ATOM 1733 C C . THR B 1 99 ? 27.342 90.162 -0.108 1.00 13.24 96 THR B C 1
ATOM 1734 O O . THR B 1 99 ? 27.250 89.327 0.807 1.00 10.90 96 THR B O 1
ATOM 1738 N N . GLU B 1 100 ? 28.496 90.692 -0.489 1.00 10.95 97 GLU B N 1
ATOM 1739 C CA . GLU B 1 100 ? 29.701 90.600 0.335 1.00 10.93 97 GLU B CA 1
ATOM 1740 C C . GLU B 1 100 ? 30.290 91.995 0.561 1.00 13.77 97 GLU B C 1
ATOM 1741 O O . GLU B 1 100 ? 30.133 92.893 -0.279 1.00 13.38 97 GLU B O 1
ATOM 1747 N N . GLY B 1 101 ? 30.958 92.202 1.691 1.00 10.69 98 GLY B N 1
ATOM 1748 C CA . GLY B 1 101 ? 31.519 93.520 1.979 1.00 11.93 98 GLY B CA 1
ATOM 1749 C C . GLY B 1 101 ? 31.739 93.594 3.464 1.00 15.37 98 GLY B C 1
ATOM 1750 O O . GLY B 1 101 ? 32.315 92.689 4.042 1.00 13.20 98 GLY B O 1
ATOM 1751 N N . GLY B 1 102 ? 31.271 94.668 4.082 1.00 18.03 99 GLY B N 1
ATOM 1752 C CA . GLY B 1 102 ? 31.345 94.761 5.525 1.00 16.51 99 GLY B CA 1
ATOM 1753 C C . GLY B 1 102 ? 31.548 96.170 6.019 1.00 15.59 99 GLY B C 1
ATOM 1754 O O . GLY B 1 102 ? 31.166 97.145 5.360 1.00 16.02 99 GLY B O 1
ATOM 1755 N N . ILE B 1 103 ? 32.151 96.261 7.198 1.00 14.28 100 ILE B N 1
ATOM 1756 C CA . ILE B 1 103 ? 32.265 97.511 7.921 1.00 16.09 100 ILE B CA 1
ATOM 1757 C C . ILE B 1 103 ? 33.723 97.919 8.027 1.00 21.66 100 ILE B C 1
ATOM 1758 O O . ILE B 1 103 ? 34.557 97.119 8.446 1.00 23.56 100 ILE B O 1
ATOM 1763 N N . LEU B 1 104 ? 34.021 99.164 7.661 1.00 17.67 101 LEU B N 1
ATOM 1764 C CA . LEU B 1 104 ? 35.374 99.695 7.709 1.00 19.11 101 LEU B CA 1
ATOM 1765 C C . LEU B 1 104 ? 35.527 100.695 8.850 1.00 21.58 101 LEU B C 1
ATOM 1766 O O . LEU B 1 104 ? 34.680 101.578 9.015 1.00 21.55 101 LEU B O 1
ATOM 1771 N N . ALA B 1 105 ? 36.609 100.543 9.609 1.00 26.62 102 ALA B N 1
ATOM 1772 C CA . ALA B 1 105 ? 37.029 101.520 10.608 1.00 31.74 102 ALA B CA 1
ATOM 1773 C C . ALA B 1 105 ? 37.833 102.596 9.887 1.00 33.21 102 ALA B C 1
ATOM 1774 O O . ALA B 1 105 ? 38.300 102.370 8.776 1.00 28.19 102 ALA B O 1
ATOM 1776 N N . PRO B 1 106 ? 37.992 103.778 10.506 1.00 33.29 103 PRO B N 1
ATOM 1777 C CA . PRO B 1 106 ? 38.795 104.819 9.856 1.00 31.84 103 PRO B CA 1
ATOM 1778 C C . PRO B 1 106 ? 40.178 104.313 9.476 1.00 33.63 103 PRO B C 1
ATOM 1779 O O . PRO B 1 106 ? 40.809 103.590 10.248 1.00 33.88 103 PRO B O 1
ATOM 1783 N N . GLY B 1 107 ? 40.619 104.652 8.273 1.00 28.84 104 GLY B N 1
ATOM 1784 C CA . GLY B 1 107 ? 41.924 104.229 7.806 1.00 28.10 104 GLY B CA 1
ATOM 1785 C C . GLY B 1 107 ? 41.885 102.948 6.990 1.00 27.85 104 GLY B C 1
ATOM 1786 O O . GLY B 1 107 ? 42.809 102.690 6.237 1.00 27.77 104 GLY B O 1
ATOM 1787 N N . GLU B 1 108 ? 40.828 102.152 7.137 1.00 26.64 105 GLU B N 1
ATOM 1788 C CA . GLU B 1 108 ? 40.708 100.907 6.383 1.00 21.98 105 GLU B CA 1
ATOM 1789 C C . GLU B 1 108 ? 40.153 101.158 4.983 1.00 22.08 105 GLU B C 1
ATOM 1790 O O . GLU B 1 108 ? 39.329 102.046 4.792 1.00 22.40 105 GLU B O 1
ATOM 1796 N N . THR B 1 109 ? 40.598 100.368 4.010 1.00 18.04 106 THR B N 1
ATOM 1797 C CA . THR B 1 109 ? 40.050 100.460 2.663 1.00 17.57 106 THR B CA 1
ATOM 1798 C C . THR B 1 109 ? 39.289 99.210 2.244 1.00 14.96 106 THR B C 1
ATOM 1799 O O . THR B 1 109 ? 38.434 99.268 1.352 1.00 15.53 106 THR B O 1
ATOM 1803 N N . GLU B 1 110 ? 39.605 98.081 2.877 1.00 16.01 107 GLU B N 1
ATOM 1804 C CA . GLU B 1 110 ? 38.946 96.813 2.571 1.00 14.26 107 GLU B CA 1
ATOM 1805 C C . GLU B 1 110 ? 38.494 96.166 3.877 1.00 15.45 107 GLU B C 1
ATOM 1806 O O . GLU B 1 110 ? 39.185 96.289 4.886 1.00 16.96 107 GLU B O 1
ATOM 1812 N N . ALA B 1 111 ? 37.327 95.527 3.865 1.00 15.05 108 ALA B N 1
ATOM 1813 C CA . ALA B 1 111 ? 36.806 94.889 5.071 1.00 16.46 108 ALA B CA 1
ATOM 1814 C C . ALA B 1 111 ? 37.689 93.720 5.462 1.00 19.51 108 ALA B C 1
ATOM 1815 O O . ALA B 1 111 ? 38.149 92.985 4.600 1.00 22.49 108 ALA B O 1
ATOM 1817 N N . SER B 1 112 ? 37.893 93.525 6.765 1.00 22.66 109 SER B N 1
ATOM 1818 C CA . SER B 1 112 ? 38.757 92.444 7.230 1.00 23.48 109 SER B CA 1
ATOM 1819 C C . SER B 1 112 ? 38.261 91.816 8.502 1.00 23.47 109 SER B C 1
ATOM 1820 O O . SER B 1 112 ? 37.565 92.460 9.302 1.00 25.69 109 SER B O 1
ATOM 1823 N N . GLY B 1 113 ? 38.608 90.544 8.675 1.00 29.33 110 GLY B N 1
ATOM 1824 C CA . GLY B 1 113 ? 38.277 89.819 9.887 1.00 25.19 110 GLY B CA 1
ATOM 1825 C C . GLY B 1 113 ? 36.795 89.854 10.155 1.00 22.40 110 GLY B C 1
ATOM 1826 O O . GLY B 1 113 ? 35.997 89.614 9.262 1.00 19.93 110 GLY B O 1
ATOM 1827 N N . ASP B 1 114 ? 36.411 90.178 11.389 1.00 22.33 111 ASP B N 1
ATOM 1828 C CA . ASP B 1 114 ? 34.994 90.179 11.739 1.00 28.65 111 ASP B CA 1
ATOM 1829 C C . ASP B 1 114 ? 34.260 91.304 11.047 1.00 24.58 111 ASP B C 1
ATOM 1830 O O . ASP B 1 114 ? 33.025 91.324 10.988 1.00 26.10 111 ASP B O 1
ATOM 1835 N N . GLY B 1 115 ? 35.012 92.237 10.485 1.00 23.46 112 GLY B N 1
ATOM 1836 C CA . GLY B 1 115 ? 34.384 93.292 9.725 1.00 18.69 112 GLY B CA 1
ATOM 1837 C C . GLY B 1 115 ? 34.002 92.874 8.321 1.00 16.08 112 GLY B C 1
ATOM 1838 O O . GLY B 1 115 ? 33.243 93.576 7.668 1.00 14.21 112 GLY B O 1
ATOM 1839 N N . ALA B 1 116 ? 34.509 91.726 7.855 1.00 14.01 113 ALA B N 1
ATOM 1840 C CA . ALA B 1 116 ? 34.239 91.266 6.489 1.00 12.68 113 ALA B CA 1
ATOM 1841 C C . ALA B 1 116 ? 33.169 90.205 6.547 1.00 9.69 113 ALA B C 1
ATOM 1842 O O . ALA B 1 116 ? 33.308 89.222 7.292 1.00 12.62 113 ALA B O 1
ATOM 1844 N N . VAL B 1 117 ? 32.081 90.416 5.811 1.00 11.72 114 VAL B N 1
ATOM 1845 C CA . VAL B 1 117 ? 30.927 89.542 5.913 1.00 7.78 114 VAL B CA 1
ATOM 1846 C C . VAL B 1 117 ? 30.299 89.221 4.555 1.00 8.98 114 VAL B C 1
ATOM 1847 O O . VAL B 1 117 ? 30.537 89.914 3.570 1.00 11.96 114 VAL B O 1
ATOM 1851 N N . ARG B 1 118 ? 29.494 88.160 4.535 1.00 10.55 115 ARG B N 1
ATOM 1852 C CA . ARG B 1 118 ? 28.463 87.969 3.504 1.00 10.59 115 ARG B CA 1
ATOM 1853 C C . ARG B 1 118 ? 27.127 88.204 4.185 1.00 8.52 115 ARG B C 1
ATOM 1854 O O . ARG B 1 118 ? 26.925 87.792 5.322 1.00 9.21 115 ARG B O 1
ATOM 1862 N N . ALA B 1 119 ? 26.226 88.897 3.483 1.00 10.27 116 ALA B N 1
ATOM 1863 C CA . ALA B 1 119 ? 24.925 89.238 4.034 1.00 9.68 116 ALA B CA 1
ATOM 1864 C C . ALA B 1 119 ? 23.808 88.795 3.110 1.00 8.03 116 ALA B C 1
ATOM 1865 O O . ALA B 1 119 ? 23.918 88.889 1.887 1.00 11.76 116 ALA B O 1
ATOM 1867 N N . SER B 1 120 ? 22.717 88.331 3.718 1.00 8.95 117 SER B N 1
ATOM 1868 C CA . SER B 1 120 ? 21.507 88.016 2.965 1.00 10.85 117 SER B CA 1
ATOM 1869 C C . SER B 1 120 ? 20.451 89.070 3.274 1.00 8.52 117 SER B C 1
ATOM 1870 O O . SER B 1 120 ? 20.342 89.565 4.412 1.00 11.24 117 SER B O 1
ATOM 1873 N N . TRP B 1 121 ? 19.707 89.436 2.231 1.00 10.63 118 TRP B N 1
ATOM 1874 C CA . TRP B 1 121 ? 18.691 90.474 2.308 1.00 13.19 118 TRP B CA 1
ATOM 1875 C C . TRP B 1 121 ? 17.415 89.871 1.722 1.00 11.05 118 TRP B C 1
ATOM 1876 O O . TRP B 1 121 ? 17.307 89.698 0.511 1.00 12.77 118 TRP B O 1
ATOM 1887 N N . LEU B 1 122 ? 16.462 89.534 2.585 1.00 12.09 119 LEU B N 1
ATOM 1888 C CA . LEU B 1 122 ? 15.211 88.957 2.114 1.00 13.60 119 LEU B CA 1
ATOM 1889 C C . LEU B 1 122 ? 14.192 90.078 2.033 1.00 14.89 119 LEU B C 1
ATOM 1890 O O . LEU B 1 122 ? 13.809 90.657 3.061 1.00 16.31 119 LEU B O 1
ATOM 1895 N N . ALA B 1 123 ? 13.808 90.429 0.806 1.00 15.53 120 ALA B N 1
ATOM 1896 C CA . ALA B 1 123 ? 12.945 91.561 0.536 1.00 21.11 120 ALA B CA 1
ATOM 1897 C C . ALA B 1 123 ? 11.534 91.080 0.227 1.00 19.17 120 ALA B C 1
ATOM 1898 O O . ALA B 1 123 ? 11.344 90.133 -0.535 1.00 19.63 120 ALA B O 1
ATOM 1900 N N . VAL B 1 124 ? 10.551 91.732 0.839 1.00 20.88 121 VAL B N 1
ATOM 1901 C CA . VAL B 1 124 ? 9.151 91.408 0.612 1.00 23.35 121 VAL B CA 1
ATOM 1902 C C . VAL B 1 124 ? 8.397 92.661 0.222 1.00 29.37 121 VAL B C 1
ATOM 1903 O O . VAL B 1 124 ? 8.613 93.742 0.778 1.00 26.47 121 VAL B O 1
ATOM 1907 N N . GLU B 1 125 ? 7.506 92.531 -0.754 1.00 28.78 122 GLU B N 1
ATOM 1908 C CA . GLU B 1 125 ? 6.705 93.667 -1.145 1.00 36.94 122 GLU B CA 1
ATOM 1909 C C . GLU B 1 125 ? 5.462 93.704 -0.279 1.00 38.90 122 GLU B C 1
ATOM 1910 O O . GLU B 1 125 ? 4.687 92.748 -0.259 1.00 43.11 122 GLU B O 1
ATOM 1916 N N . GLN B 1 126 ? 5.310 94.796 0.464 1.00 39.12 123 GLN B N 1
ATOM 1917 C CA . GLN B 1 126 ? 4.154 95.015 1.321 1.00 50.75 123 GLN B CA 1
ATOM 1918 C C . GLN B 1 126 ? 3.616 96.398 1.007 1.00 59.45 123 GLN B C 1
ATOM 1919 O O . GLN B 1 126 ? 4.390 97.350 0.873 1.00 56.35 123 GLN B O 1
ATOM 1925 N N . ASP B 1 127 ? 2.295 96.505 0.890 1.00 79.43 124 ASP B N 1
ATOM 1926 C CA . ASP B 1 127 ? 1.647 97.778 0.581 1.00 84.28 124 ASP B CA 1
ATOM 1927 C C . ASP B 1 127 ? 2.310 98.468 -0.609 1.00 79.48 124 ASP B C 1
ATOM 1928 O O . ASP B 1 127 ? 2.615 99.661 -0.557 1.00 77.89 124 ASP B O 1
ATOM 1933 N N . GLY B 1 128 ? 2.566 97.698 -1.663 1.00 76.28 125 GLY B N 1
ATOM 1934 C CA . GLY B 1 128 ? 3.185 98.219 -2.871 1.00 75.23 125 GLY B CA 1
ATOM 1935 C C . GLY B 1 128 ? 4.587 98.762 -2.664 1.00 70.22 125 GLY B C 1
ATOM 1936 O O . GLY B 1 128 ? 5.115 99.483 -3.513 1.00 66.70 125 GLY B O 1
ATOM 1937 N N . GLN B 1 129 ? 5.190 98.415 -1.529 1.00 65.35 126 GLN B N 1
ATOM 1938 C CA . GLN B 1 129 ? 6.540 98.853 -1.204 1.00 60.94 126 GLN B CA 1
ATOM 1939 C C . GLN B 1 129 ? 7.380 97.673 -0.717 1.00 47.92 126 GLN B C 1
ATOM 1940 O O . GLN B 1 129 ? 6.880 96.785 -0.023 1.00 44.07 126 GLN B O 1
ATOM 1946 N N . TRP B 1 130 ? 8.656 97.656 -1.080 1.00 40.48 127 TRP B N 1
ATOM 1947 C CA . TRP B 1 130 ? 9.526 96.575 -0.619 1.00 36.62 127 TRP B CA 1
ATOM 1948 C C . TRP B 1 130 ? 10.208 96.896 0.699 1.00 35.51 127 TRP B C 1
ATOM 1949 O O . TRP B 1 130 ? 10.740 97.988 0.890 1.00 35.88 127 TRP B O 1
ATOM 1960 N N . ARG B 1 131 ? 10.191 95.924 1.603 1.00 32.62 128 ARG B N 1
ATOM 1961 C CA . ARG B 1 131 ? 10.839 96.087 2.893 1.00 30.99 128 ARG B CA 1
ATOM 1962 C C . ARG B 1 131 ? 11.678 94.867 3.192 1.00 29.76 128 ARG B C 1
ATOM 1963 O O . ARG B 1 131 ? 11.511 93.823 2.573 1.00 26.63 128 ARG B O 1
ATOM 1971 N N . LEU B 1 132 ? 12.589 95.000 4.144 1.00 25.94 129 LEU B N 1
ATOM 1972 C CA . LEU B 1 132 ? 13.429 93.875 4.514 1.00 22.95 129 LEU B CA 1
ATOM 1973 C C . LEU B 1 132 ? 12.742 92.995 5.535 1.00 22.13 129 LEU B C 1
ATOM 1974 O O . LEU B 1 132 ? 12.547 93.401 6.671 1.00 22.55 129 LEU B O 1
ATOM 1979 N N . ALA B 1 133 ? 12.410 91.777 5.148 1.00 21.14 130 ALA B N 1
ATOM 1980 C CA . ALA B 1 133 ? 11.840 90.826 6.090 1.00 20.39 130 ALA B CA 1
ATOM 1981 C C . ALA B 1 133 ? 12.943 90.249 6.971 1.00 17.95 130 ALA B C 1
ATOM 1982 O O . ALA B 1 133 ? 12.716 89.908 8.129 1.00 19.49 130 ALA B O 1
ATOM 1984 N N . ALA B 1 134 ? 14.145 90.112 6.414 1.00 16.43 131 ALA B N 1
ATOM 1985 C CA . ALA B 1 134 ? 15.229 89.511 7.171 1.00 14.33 131 ALA B CA 1
ATOM 1986 C C . ALA B 1 134 ? 16.591 89.907 6.617 1.00 13.62 131 ALA B C 1
ATOM 1987 O O . ALA B 1 134 ? 16.834 89.812 5.405 1.00 17.67 131 ALA B O 1
ATOM 1989 N N . TYR B 1 135 ? 17.477 90.325 7.512 1.00 13.03 132 TYR B N 1
ATOM 1990 C CA . TYR B 1 135 ? 18.854 90.600 7.175 1.00 12.47 132 TYR B CA 1
ATOM 1991 C C . TYR B 1 135 ? 19.682 89.655 8.025 1.00 11.26 132 TYR B C 1
ATOM 1992 O O . TYR B 1 135 ? 19.398 89.516 9.221 1.00 10.45 132 TYR B O 1
ATOM 2001 N N . GLN B 1 136 ? 20.727 89.048 7.464 1.00 9.81 133 GLN B N 1
ATOM 2002 C CA . GLN B 1 136 ? 21.668 88.268 8.296 1.00 9.37 133 GLN B CA 1
ATOM 2003 C C . GLN B 1 136 ? 23.063 88.369 7.745 1.00 9.94 133 GLN B C 1
ATOM 2004 O O . GLN B 1 136 ? 23.247 88.327 6.523 1.00 10.80 133 GLN B O 1
ATOM 2010 N N . ASN B 1 137 ? 24.068 88.493 8.611 1.00 8.28 134 ASN B N 1
ATOM 2011 C CA . ASN B 1 137 ? 25.414 88.399 8.089 1.00 8.82 134 ASN B CA 1
ATOM 2012 C C . ASN B 1 137 ? 26.233 87.359 8.833 1.00 9.46 134 ASN B C 1
ATOM 2013 O O . ASN B 1 137 ? 25.877 86.971 9.971 1.00 10.15 134 ASN B O 1
ATOM 2018 N N . SER B 1 138 ? 27.254 86.853 8.144 1.00 8.46 135 SER B N 1
ATOM 2019 C CA . SER B 1 138 ? 28.198 85.872 8.655 1.00 8.28 135 SER B CA 1
ATOM 2020 C C . SER B 1 138 ? 29.589 86.287 8.188 1.00 9.96 135 SER B C 1
ATOM 2021 O O . SER B 1 138 ? 29.740 86.797 7.087 1.00 9.50 135 SER B O 1
ATOM 2024 N N . PRO B 1 139 ? 30.627 86.009 8.982 1.00 9.99 136 PRO B N 1
ATOM 2025 C CA . PRO B 1 139 ? 31.964 86.363 8.524 1.00 10.55 136 PRO B CA 1
ATOM 2026 C C . PRO B 1 139 ? 32.325 85.768 7.155 1.00 11.04 136 PRO B C 1
ATOM 2027 O O . PRO B 1 139 ? 31.950 84.630 6.858 1.00 12.94 136 PRO B O 1
ATOM 2031 N N . ARG B 1 140 ? 33.028 86.555 6.342 1.00 12.68 137 ARG B N 1
ATOM 2032 C CA . ARG B 1 140 ? 33.416 86.103 5.013 1.00 13.68 137 ARG B CA 1
ATOM 2033 C C . ARG B 1 140 ? 34.522 85.046 5.088 1.00 14.66 137 ARG B C 1
ATOM 2034 O O . ARG B 1 140 ? 34.507 84.058 4.349 1.00 15.52 137 ARG B O 1
ATOM 2042 N N . GLY B 1 141 ? 35.491 85.267 5.974 1.00 15.27 138 GLY B N 1
ATOM 2043 C CA . GLY B 1 141 ? 36.596 84.337 6.127 1.00 16.39 138 GLY B CA 1
ATOM 2044 C C . GLY B 1 141 ? 37.440 84.185 4.886 1.00 20.20 138 GLY B C 1
ATOM 2045 O O . GLY B 1 141 ? 37.436 85.061 4.013 1.00 22.34 138 GLY B O 1
ATOM 2046 N N . ASN B 1 142 ? 38.173 83.072 4.832 1.00 24.62 139 ASN B N 1
ATOM 2047 C CA . ASN B 1 142 ? 39.264 82.857 3.867 1.00 28.70 139 ASN B CA 1
ATOM 2048 C C . ASN B 1 142 ? 40.375 83.916 3.984 1.00 30.41 139 ASN B C 1
ATOM 2049 O O . ASN B 1 142 ? 40.899 84.388 2.984 1.00 38.93 139 ASN B O 1
ATOM 2054 N N . ASP B 1 143 ? 40.704 84.291 5.215 1.00 39.55 140 ASP B N 1
ATOM 2055 C CA . ASP B 1 143 ? 41.445 85.526 5.480 1.00 40.26 140 ASP B CA 1
ATOM 2056 C C . ASP B 1 143 ? 42.117 85.525 6.857 1.00 44.96 140 ASP B C 1
ATOM 2057 O O . ASP B 1 143 ? 43.338 85.633 6.970 1.00 47.42 140 ASP B O 1
#

B-factor: mean 24.21, std 13.03, range [5.96, 91.87]

Solvent-accessible surface area: 12534 Å² total

Secondary structure (DSSP, 8-state):
--TTS--HHHHHHHHHHTHHHHHHHHHHTT-HHHHHTTB-TT---BTTB---SHHHHHH--HHHHTTTTT-EEEEEEEEEEEEETTEEEEEEEEEEE-TT-SS--GGGEEEEEEEEEEETTEEEEEEEEEEE----/-HHHHHHHHHHHHHHHHHHHHTT-HHHHHHTB-TT---BTTB---SHHHHHH--HHHHTTTTT-EEEEEEEEEEEEETTEEEEEEEEEEE-TT-SS--GGGEEEEEEEEEEETTEEEEEEEEEEE----

Nearest PDB structures (foldseek):
  4i4k-assembly1_A  TM=1.005E+00  e=6.191E-29  Streptomyces globisporus C-1027
  4i4k-assembly1_B  TM=9.936E-01  e=1.268E-25  Streptomyces globisporus C-1027
  4ovm-assembly1_A  TM=9.637E-01  e=7.056E-16  Streptomyces carzinostaticus subsp. neocarzinostaticus
  3cu3-assembly1_A-2  TM=8.549E-01  e=8.197E-12  Nostoc punctiforme PCC 73102
  7urw-assembly1_F  TM=6.664E-01  e=6.799E-05  Homo sapiens